Protein AF-A0A314UAM9-F1 (afdb_monomer)

Solvent-accessible surface area (backbone atoms only — not comparable to full-atom values): 12328 Å² total; per-residue (Å²): 142,58,75,65,56,56,53,52,49,49,46,68,74,40,75,46,81,80,45,55,75,50,48,63,63,49,51,53,49,50,53,50,49,51,53,52,50,52,52,49,50,55,50,50,51,51,51,50,51,53,51,51,52,49,52,52,51,53,49,53,52,52,52,51,52,50,52,51,48,56,49,50,52,50,52,51,50,55,53,49,54,51,50,49,54,52,50,52,52,51,54,53,51,53,52,52,50,50,52,51,51,52,51,50,52,52,49,53,53,52,51,50,52,51,51,53,50,54,53,53,51,55,49,42,53,51,28,58,76,70,64,38,58,73,62,36,52,59,56,51,61,74,42,48,67,58,53,52,50,51,51,52,53,51,50,51,52,50,52,52,51,50,49,46,54,50,59,64,66,49,63,88,76,72,61,82,91,56,46,68,64,48,52,52,53,50,54,57,41,48,57,52,45,69,73,49,54,76,66,56,47,54,52,50,52,52,51,50,54,54,50,52,52,52,53,53,56,50,58,57,62,76,76,110

pLDDT: mean 87.6, std 11.94, range [44.66, 98.62]

Mean predicted aligned error: 14.49 Å

InterPro domains:
  IPR007234 Vps53, N-terminal [PF04100] (3-213)
  IPR039766 Vacuolar protein sorting-associated protein 53 [PTHR12820] (4-210)

Radius of gyration: 58.73 Å; Cα contacts (8 Å, |Δi|>4): 31; chains: 1; bounding box: 136×59×132 Å

Secondary structure (DSSP, 8-state):
--HHHHHHHHHHH--SGGGGGGHHHHHHHHHHHHHHHHHHHHHHHHHHHHHHHHHHHHHHHHHHHHHHHHHHHHHHHHHHHHHHHHHHHHHHHHHHHHHHHHHHHHHHHHHHHHHHHHHHHHHHHHHHHTT-HHHHHHHHHHTHHHHHHHHHHHHHHHHHHHHHHHHHHHTTSS-GGGHHHHHHHHHHHHHHHHHS-HHHHHHHHHHHHHHHHHHHHHHHHH--

Structure (mmCIF, N/CA/C/O backbone):
data_AF-A0A314UAM9-F1
#
_entry.id   AF-A0A314UAM9-F1
#
loop_
_atom_site.group_PDB
_atom_site.id
_atom_site.type_symbol
_atom_site.label_atom_id
_atom_site.label_alt_id
_atom_site.label_comp_id
_atom_site.label_asym_id
_atom_site.label_entity_id
_atom_site.label_seq_id
_atom_site.pdbx_PDB_ins_code
_atom_site.Cartn_x
_atom_site.Cartn_y
_atom_site.Cartn_z
_atom_site.occupancy
_atom_site.B_iso_or_equiv
_atom_site.auth_seq_id
_atom_site.auth_comp_id
_atom_site.auth_asym_id
_atom_site.auth_atom_id
_atom_site.pdbx_PDB_model_num
ATOM 1 N N . MET A 1 1 ? 50.166 30.076 -69.165 1.00 44.66 1 MET A N 1
ATOM 2 C CA . MET A 1 1 ? 51.534 30.471 -68.780 1.00 44.66 1 MET A CA 1
ATOM 3 C C . MET A 1 1 ? 52.312 29.188 -68.579 1.00 44.66 1 MET A C 1
ATOM 5 O O . MET A 1 1 ? 51.957 28.514 -67.633 1.00 44.66 1 MET A O 1
ATOM 9 N N . ASP A 1 2 ? 53.198 28.807 -69.516 1.00 52.19 2 ASP A N 1
ATOM 10 C CA . ASP A 1 2 ? 54.458 28.080 -69.210 1.00 52.19 2 ASP A CA 1
ATOM 11 C C . ASP A 1 2 ? 55.334 27.703 -70.430 1.00 52.19 2 ASP A C 1
ATOM 13 O O . ASP A 1 2 ? 56.161 26.800 -70.372 1.00 52.19 2 ASP A O 1
ATOM 17 N N . LYS A 1 3 ? 55.207 28.386 -71.580 1.00 52.66 3 LYS A N 1
ATOM 18 C CA . LYS A 1 3 ? 56.073 28.071 -72.736 1.00 52.66 3 LYS A CA 1
ATOM 19 C C . LYS A 1 3 ? 57.569 28.300 -72.454 1.00 52.66 3 LYS A C 1
ATOM 21 O O . LYS A 1 3 ? 58.387 27.665 -73.107 1.00 52.66 3 LYS A O 1
ATOM 26 N N . SER A 1 4 ? 57.910 29.168 -71.494 1.00 56.69 4 SER A N 1
ATOM 27 C CA . SER A 1 4 ? 59.300 29.417 -71.087 1.00 56.69 4 SER A CA 1
ATOM 28 C C . SER A 1 4 ? 59.881 28.253 -70.277 1.00 56.69 4 SER A C 1
ATOM 30 O O . SER A 1 4 ? 61.003 27.853 -70.558 1.00 56.69 4 SER A O 1
ATOM 32 N N . SER A 1 5 ? 59.113 27.643 -69.360 1.00 74.25 5 SER A N 1
ATOM 33 C CA . SER A 1 5 ? 59.623 26.550 -68.514 1.00 74.25 5 SER A CA 1
ATOM 34 C C . SER A 1 5 ? 59.846 25.260 -69.305 1.00 74.25 5 SER A C 1
ATOM 36 O O . SER A 1 5 ? 60.825 24.560 -69.073 1.00 74.25 5 SER A O 1
ATOM 38 N N . ALA A 1 6 ? 58.991 24.969 -70.292 1.00 77.00 6 ALA A N 1
ATOM 39 C CA . ALA A 1 6 ? 59.122 23.768 -71.115 1.00 77.00 6 ALA A CA 1
ATOM 40 C C . ALA A 1 6 ? 60.358 23.821 -72.028 1.00 77.00 6 ALA A C 1
ATOM 42 O O . ALA A 1 6 ? 61.076 22.833 -72.153 1.00 77.00 6 ALA A O 1
ATOM 43 N N . LEU A 1 7 ? 60.623 24.976 -72.649 1.00 78.62 7 LEU A N 1
ATOM 44 C CA . LEU A 1 7 ? 61.810 25.192 -73.484 1.00 78.62 7 LEU A CA 1
ATOM 45 C C . LEU A 1 7 ? 63.094 25.163 -72.649 1.00 78.62 7 LEU A C 1
ATOM 47 O O . LEU A 1 7 ? 64.074 24.547 -73.054 1.00 78.62 7 LEU A O 1
ATOM 51 N N . GLU A 1 8 ? 63.073 25.781 -71.470 1.00 82.38 8 GLU A N 1
ATOM 52 C CA . GLU A 1 8 ? 64.191 25.782 -70.525 1.00 82.38 8 GLU A CA 1
ATOM 53 C C . GLU A 1 8 ? 64.476 24.375 -69.978 1.00 82.38 8 GLU A C 1
ATOM 55 O O . GLU A 1 8 ? 65.626 23.949 -69.949 1.00 82.38 8 GLU A O 1
ATOM 60 N N . TYR A 1 9 ? 63.434 23.597 -69.675 1.00 80.81 9 TYR A N 1
ATOM 61 C CA . TYR A 1 9 ? 63.539 22.193 -69.279 1.00 80.81 9 TYR A CA 1
ATOM 62 C C . TYR A 1 9 ? 64.106 21.307 -70.396 1.00 80.81 9 TYR A C 1
ATOM 64 O O . TYR A 1 9 ? 64.993 20.491 -70.153 1.00 80.81 9 TYR A O 1
ATOM 72 N N . ILE A 1 10 ? 63.642 21.479 -71.639 1.00 81.25 10 ILE A N 1
ATOM 73 C CA . ILE A 1 10 ? 64.161 20.731 -72.794 1.00 81.25 10 ILE A CA 1
ATOM 74 C C . ILE A 1 10 ? 65.635 21.073 -73.034 1.00 81.25 10 ILE A C 1
ATOM 76 O O . ILE A 1 10 ? 66.446 20.162 -73.189 1.00 81.25 10 ILE A O 1
ATOM 80 N N . ASN A 1 11 ? 65.997 22.357 -72.997 1.00 82.56 11 ASN A N 1
ATOM 81 C CA . ASN A 1 11 ? 67.380 22.807 -73.167 1.00 82.56 11 ASN A CA 1
ATOM 82 C C . ASN A 1 11 ? 68.289 22.375 -71.999 1.00 82.56 11 ASN A C 1
ATOM 84 O O . ASN A 1 11 ? 69.480 22.155 -72.205 1.00 82.56 11 ASN A O 1
ATOM 88 N N . GLN A 1 12 ? 67.747 22.206 -70.786 1.00 83.19 12 GLN A N 1
ATOM 89 C CA . GLN A 1 12 ? 68.468 21.662 -69.630 1.00 83.19 12 GLN A CA 1
ATOM 90 C C . GLN A 1 12 ? 68.704 20.148 -69.750 1.00 83.19 12 GLN A C 1
ATOM 92 O O . GLN A 1 12 ? 69.760 19.654 -69.356 1.00 83.19 12 GLN A O 1
ATOM 97 N N . MET A 1 13 ? 67.733 19.409 -70.291 1.00 79.38 13 MET A N 1
ATOM 98 C CA . MET A 1 13 ? 67.820 17.956 -70.469 1.00 79.38 13 MET A CA 1
ATOM 99 C C . MET A 1 13 ? 68.644 17.556 -71.701 1.00 79.38 13 MET A C 1
ATOM 101 O O . MET A 1 13 ? 69.287 16.507 -71.680 1.00 79.38 13 MET A O 1
ATOM 105 N N . PHE A 1 14 ? 68.656 18.394 -72.745 1.00 86.75 14 PHE A N 1
ATOM 106 C CA . PHE A 1 14 ? 69.383 18.169 -73.997 1.00 86.75 14 PHE A CA 1
ATOM 107 C C . PHE A 1 14 ? 70.252 19.378 -74.406 1.00 86.75 14 PHE A C 1
ATOM 109 O O . PHE A 1 14 ? 69.945 20.062 -75.383 1.00 86.75 14 PHE A O 1
ATOM 116 N N . PRO A 1 15 ? 71.347 19.670 -73.678 1.00 83.25 15 PRO A N 1
ATOM 117 C CA . PRO A 1 15 ? 72.147 20.883 -73.884 1.00 83.25 15 PRO A CA 1
ATOM 118 C C . PRO A 1 15 ? 73.043 20.855 -75.135 1.00 83.25 15 PRO A C 1
ATOM 120 O O . PRO A 1 15 ? 73.536 21.899 -75.558 1.00 83.25 15 PRO A O 1
ATOM 123 N N . THR A 1 16 ? 73.295 19.681 -75.725 1.00 80.75 16 THR A N 1
ATOM 124 C CA . THR A 1 16 ? 74.157 19.513 -76.914 1.00 80.75 16 THR A CA 1
ATOM 125 C C . THR A 1 16 ? 73.538 18.555 -77.932 1.00 80.75 16 THR A C 1
ATOM 127 O O . THR A 1 16 ? 72.777 17.663 -77.570 1.00 80.75 16 THR A O 1
ATOM 130 N N . GLU A 1 17 ? 73.894 18.668 -79.214 1.00 75.69 17 GLU A N 1
ATOM 131 C CA . GLU A 1 17 ? 73.332 17.822 -80.284 1.00 75.69 17 GLU A CA 1
ATOM 132 C C . GLU A 1 17 ? 73.552 16.314 -80.040 1.00 75.69 17 GLU A C 1
ATOM 134 O O . GLU A 1 17 ? 72.664 15.502 -80.287 1.00 75.69 17 GLU A O 1
ATOM 139 N N . ALA A 1 18 ? 74.681 15.931 -79.432 1.00 75.06 18 ALA A N 1
ATOM 140 C CA . ALA A 1 18 ? 74.961 14.544 -79.047 1.00 75.06 18 ALA A CA 1
ATOM 141 C C . ALA A 1 18 ? 73.987 13.990 -77.982 1.00 75.06 18 ALA A C 1
ATOM 143 O O . ALA A 1 18 ? 73.705 12.788 -77.961 1.00 75.06 18 ALA A O 1
ATOM 144 N N . SER A 1 19 ? 73.440 14.851 -77.113 1.00 79.38 19 SER A N 1
ATOM 145 C CA . SER A 1 19 ? 72.482 14.459 -76.069 1.00 79.38 19 SER A CA 1
ATOM 146 C C . SER A 1 19 ? 71.095 14.108 -76.623 1.00 79.38 19 SER A C 1
ATOM 148 O O . SER A 1 19 ? 70.365 13.352 -75.982 1.00 79.38 19 SER A O 1
ATOM 150 N N . LEU A 1 20 ? 70.762 14.546 -77.849 1.00 79.94 20 LEU A N 1
ATOM 151 C CA . LEU A 1 20 ? 69.488 14.238 -78.517 1.00 79.94 20 LEU A CA 1
ATOM 152 C C . LEU A 1 20 ? 69.294 12.734 -78.782 1.00 79.94 20 LEU A C 1
ATOM 154 O O . LEU A 1 20 ? 68.164 12.275 -78.933 1.00 79.94 20 LEU A O 1
ATOM 158 N N . SER A 1 21 ? 70.370 11.941 -78.752 1.00 82.81 21 SER A N 1
ATOM 159 C CA . SER A 1 21 ? 70.293 10.472 -78.769 1.00 82.81 21 SER A CA 1
ATOM 160 C C . SER A 1 21 ? 69.512 9.887 -77.575 1.00 82.81 21 SER A C 1
ATOM 162 O O . SER A 1 21 ? 68.968 8.788 -77.670 1.00 82.81 21 SER A O 1
ATOM 164 N N . GLY A 1 22 ? 69.399 10.628 -76.465 1.00 81.06 22 GLY A N 1
ATOM 165 C CA . GLY A 1 22 ? 68.655 10.247 -75.260 1.00 81.06 22 GLY A CA 1
ATOM 166 C C . GLY A 1 22 ? 67.158 10.585 -75.278 1.00 81.06 22 GLY A C 1
ATOM 167 O O . GLY A 1 22 ? 66.464 10.275 -74.307 1.00 81.06 22 GLY A O 1
ATOM 168 N N . VAL A 1 23 ? 66.642 11.194 -76.354 1.00 85.56 23 VAL A N 1
ATOM 169 C CA . VAL A 1 23 ? 65.228 11.599 -76.462 1.00 85.56 23 VAL A CA 1
ATOM 170 C C . VAL A 1 23 ? 64.292 10.394 -76.433 1.00 85.56 23 VAL A C 1
ATOM 172 O O . VAL A 1 23 ? 63.332 10.400 -75.667 1.00 85.56 23 VAL A O 1
ATOM 175 N N . GLU A 1 24 ? 64.580 9.342 -77.201 1.00 84.88 24 GLU A N 1
ATOM 176 C CA . GLU A 1 24 ? 63.734 8.143 -77.238 1.00 84.88 24 GLU A CA 1
ATOM 177 C C . GLU A 1 24 ? 63.689 7.432 -75.865 1.00 84.88 24 GLU A C 1
ATOM 179 O O . GLU A 1 24 ? 62.590 7.216 -75.348 1.00 84.88 24 GLU A O 1
ATOM 184 N N . PRO A 1 25 ? 64.824 7.167 -75.178 1.00 87.38 25 PRO A N 1
ATOM 185 C CA . PRO A 1 25 ? 64.808 6.677 -73.797 1.00 87.38 25 PRO A CA 1
ATOM 186 C C . PRO A 1 25 ? 64.036 7.570 -72.815 1.00 87.38 25 PRO A C 1
ATOM 188 O O . PRO A 1 25 ? 63.298 7.058 -71.968 1.00 87.38 25 PRO A O 1
ATOM 191 N N . LEU A 1 26 ? 64.175 8.899 -72.912 1.00 87.12 26 LEU A N 1
ATOM 192 C CA . LEU A 1 26 ? 63.447 9.830 -72.047 1.00 87.12 26 LEU A CA 1
ATOM 193 C C . LEU A 1 26 ? 61.941 9.800 -72.331 1.00 87.12 26 LEU A C 1
ATOM 195 O O . LEU A 1 26 ? 61.145 9.779 -71.396 1.00 87.12 26 LEU A O 1
ATOM 199 N N . MET A 1 27 ? 61.541 9.746 -73.599 1.00 87.69 27 MET A N 1
ATOM 200 C CA . MET A 1 27 ? 60.143 9.642 -74.005 1.00 87.69 27 MET A CA 1
ATOM 201 C C . MET A 1 27 ? 59.523 8.326 -73.523 1.00 87.69 27 MET A C 1
ATOM 203 O O . MET A 1 27 ? 58.415 8.333 -72.987 1.00 87.69 27 MET A O 1
ATOM 207 N N . GLN A 1 28 ? 60.243 7.203 -73.618 1.00 91.12 28 GLN A N 1
ATOM 208 C CA . GLN A 1 28 ? 59.803 5.927 -73.042 1.00 91.12 28 GLN A CA 1
ATOM 209 C C . GLN A 1 28 ? 59.644 6.014 -71.520 1.00 91.12 28 GLN A C 1
ATOM 211 O O . GLN A 1 28 ? 58.650 5.527 -70.975 1.00 91.12 28 GLN A O 1
ATOM 216 N N . LYS A 1 29 ? 60.573 6.689 -70.829 1.00 90.31 29 LYS A N 1
ATOM 217 C CA . LYS A 1 29 ? 60.479 6.938 -69.386 1.00 90.31 29 LYS A CA 1
ATOM 218 C C . LYS A 1 29 ? 59.250 7.781 -69.047 1.00 90.31 29 LYS A C 1
ATOM 220 O O . LYS A 1 29 ? 58.476 7.378 -68.184 1.00 90.31 29 LYS A O 1
ATOM 225 N N . ILE A 1 30 ? 59.010 8.881 -69.759 1.00 90.94 30 ILE A N 1
ATOM 226 C CA . ILE A 1 30 ? 57.826 9.730 -69.565 1.00 90.94 30 ILE A CA 1
ATOM 227 C C . ILE A 1 30 ? 56.543 8.933 -69.824 1.00 90.94 30 ILE A C 1
ATOM 229 O O . ILE A 1 30 ? 55.649 8.949 -68.985 1.00 90.94 30 ILE A O 1
ATOM 233 N N . HIS A 1 31 ? 56.457 8.162 -70.911 1.00 93.75 31 HIS A N 1
ATOM 234 C CA . HIS A 1 31 ? 55.299 7.301 -71.170 1.00 93.75 31 HIS A CA 1
ATOM 235 C C . HIS A 1 31 ? 55.097 6.237 -70.084 1.00 93.75 31 HIS A C 1
ATOM 237 O O . HIS A 1 31 ? 53.960 5.916 -69.739 1.00 93.75 31 HIS A O 1
ATOM 243 N N . SER A 1 32 ? 56.176 5.682 -69.523 1.00 94.75 32 SER A N 1
ATOM 244 C CA . SER A 1 32 ? 56.079 4.744 -68.402 1.00 94.75 32 SER A CA 1
ATOM 245 C C . SER A 1 32 ? 55.581 5.418 -67.121 1.00 94.75 32 SER A C 1
ATOM 247 O O . SER A 1 32 ? 54.735 4.849 -66.433 1.00 94.75 32 SER A O 1
ATOM 249 N N . GLU A 1 33 ? 56.022 6.648 -66.849 1.00 94.06 33 GLU A N 1
ATOM 250 C CA . GLU A 1 33 ? 55.567 7.443 -65.709 1.00 94.06 33 GLU A CA 1
ATOM 251 C C . GLU A 1 33 ? 54.105 7.863 -65.864 1.00 94.06 33 GLU A C 1
ATOM 253 O O . GLU A 1 33 ? 53.343 7.718 -64.914 1.00 94.06 33 GLU A O 1
ATOM 258 N N . ILE A 1 34 ? 53.680 8.281 -67.061 1.00 94.81 34 ILE A N 1
ATOM 259 C CA . ILE A 1 34 ? 52.271 8.578 -67.361 1.00 94.81 34 ILE A CA 1
ATOM 260 C C . ILE A 1 34 ? 51.415 7.340 -67.087 1.00 94.81 34 ILE A C 1
ATOM 262 O O . ILE A 1 34 ? 50.479 7.408 -66.297 1.00 94.81 34 ILE A O 1
ATOM 266 N N . ARG A 1 35 ? 51.790 6.172 -67.633 1.00 96.00 35 ARG A N 1
ATOM 267 C CA . ARG A 1 35 ? 51.062 4.916 -67.380 1.00 96.00 35 ARG A CA 1
ATOM 268 C C . ARG A 1 35 ? 51.011 4.554 -65.894 1.00 96.00 35 ARG A C 1
ATOM 270 O O . ARG A 1 35 ? 49.986 4.071 -65.418 1.00 96.00 35 ARG A O 1
ATOM 277 N N . ARG A 1 36 ? 52.103 4.775 -65.155 1.00 96.56 36 ARG A N 1
ATOM 278 C CA . ARG A 1 36 ? 52.177 4.517 -63.709 1.00 96.56 36 ARG A CA 1
ATOM 279 C C . ARG A 1 36 ? 51.254 5.451 -62.929 1.00 96.56 36 ARG A C 1
ATOM 281 O O . ARG A 1 36 ? 50.541 4.990 -62.038 1.00 96.56 36 ARG A O 1
ATOM 288 N N . VAL A 1 37 ? 51.262 6.739 -63.260 1.00 96.12 37 VAL A N 1
ATOM 289 C CA . VAL A 1 37 ? 50.404 7.750 -62.635 1.00 96.12 37 VAL A CA 1
ATOM 290 C C . VAL A 1 37 ? 48.938 7.472 -62.950 1.00 96.12 37 VAL A C 1
ATOM 292 O O . VAL A 1 37 ? 48.142 7.430 -62.019 1.00 96.12 37 VAL A O 1
ATOM 295 N N . ASP A 1 38 ? 48.585 7.174 -64.200 1.00 96.12 38 ASP A N 1
ATOM 296 C CA . ASP A 1 38 ? 47.211 6.841 -64.595 1.00 96.12 38 ASP A CA 1
ATOM 297 C C . ASP A 1 38 ? 46.695 5.590 -63.875 1.00 96.12 38 ASP A C 1
ATOM 299 O O . ASP A 1 38 ? 45.573 5.576 -63.361 1.00 96.12 38 ASP A O 1
ATOM 303 N N . ALA A 1 39 ? 47.528 4.549 -63.759 1.00 95.69 39 ALA A N 1
ATOM 304 C CA . ALA A 1 39 ? 47.194 3.365 -62.971 1.00 95.69 39 ALA A CA 1
ATOM 305 C C . ALA A 1 39 ? 46.989 3.707 -61.483 1.00 95.69 39 ALA A C 1
ATOM 307 O O . ALA A 1 39 ? 46.054 3.203 -60.857 1.00 95.69 39 ALA A O 1
ATOM 308 N N . GLY A 1 40 ? 47.823 4.593 -60.930 1.00 96.31 40 GLY A N 1
ATOM 309 C CA . GLY A 1 40 ? 47.691 5.103 -59.565 1.00 96.31 40 GLY A CA 1
ATOM 310 C C . GLY A 1 40 ? 46.407 5.907 -59.346 1.00 96.31 40 GLY A C 1
ATOM 311 O O . GLY A 1 40 ? 45.705 5.676 -58.363 1.00 96.31 40 GLY A O 1
ATOM 312 N N . ILE A 1 41 ? 46.053 6.792 -60.282 1.00 95.25 41 ILE A N 1
ATOM 313 C CA . ILE A 1 41 ? 44.811 7.575 -60.250 1.00 95.25 41 ILE A CA 1
ATOM 314 C C . ILE A 1 41 ? 43.604 6.639 -60.306 1.00 95.25 41 ILE A C 1
ATOM 316 O O . ILE A 1 41 ? 42.706 6.749 -59.474 1.00 95.25 41 ILE A O 1
ATOM 320 N N . LEU A 1 42 ? 43.586 5.676 -61.233 1.00 95.62 42 LEU A N 1
ATOM 321 C CA . LEU A 1 42 ? 42.493 4.706 -61.345 1.00 95.62 42 LEU A CA 1
ATOM 322 C C . LEU A 1 42 ? 42.324 3.879 -60.066 1.00 95.62 42 LEU A C 1
ATOM 324 O O . LEU A 1 42 ? 41.194 3.656 -59.624 1.00 95.62 42 LEU A O 1
ATOM 328 N N . ALA A 1 43 ? 43.427 3.440 -59.456 1.00 94.94 43 ALA A N 1
ATOM 329 C CA . ALA A 1 43 ? 43.394 2.728 -58.183 1.00 94.94 43 ALA A CA 1
ATOM 330 C C . ALA A 1 43 ? 42.835 3.612 -57.055 1.00 94.94 43 ALA A C 1
ATOM 332 O O . ALA A 1 43 ? 41.932 3.180 -56.336 1.00 94.94 43 ALA A O 1
ATOM 333 N N . ALA A 1 44 ? 43.303 4.859 -56.947 1.00 94.31 44 ALA A N 1
ATOM 334 C CA . ALA A 1 44 ? 42.846 5.810 -55.938 1.00 94.31 44 ALA A CA 1
ATOM 335 C C . ALA A 1 44 ? 41.353 6.149 -56.089 1.00 94.31 44 ALA A C 1
ATOM 337 O O . ALA A 1 44 ? 40.615 6.114 -55.107 1.00 94.31 44 ALA A O 1
ATOM 338 N N . VAL A 1 45 ? 40.876 6.393 -57.315 1.00 94.25 45 VAL A N 1
ATOM 339 C CA . VAL A 1 45 ? 39.459 6.683 -57.596 1.00 94.25 45 VAL A CA 1
ATOM 340 C C . VAL A 1 45 ? 38.573 5.490 -57.232 1.00 94.25 45 VAL A C 1
ATOM 342 O O . VAL A 1 45 ? 37.536 5.665 -56.589 1.00 94.25 45 VAL A O 1
ATOM 345 N N . ARG A 1 46 ? 38.984 4.261 -57.573 1.00 92.38 46 ARG A N 1
ATOM 346 C CA . ARG A 1 46 ? 38.251 3.044 -57.182 1.00 92.38 46 ARG A CA 1
ATOM 347 C C . ARG A 1 46 ? 38.219 2.863 -55.667 1.00 92.38 46 ARG A C 1
ATOM 349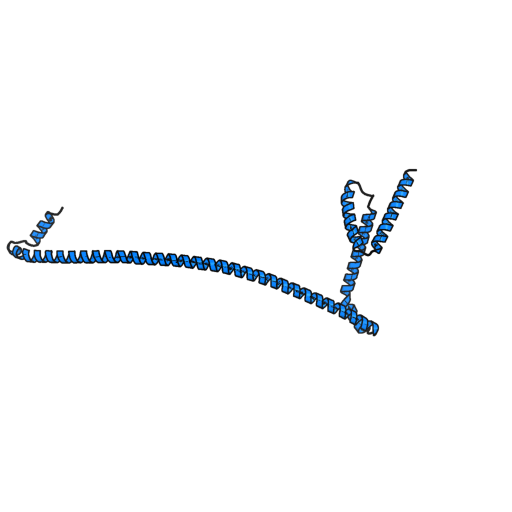 O O . ARG A 1 46 ? 37.161 2.581 -55.110 1.00 92.38 46 ARG A O 1
ATOM 356 N N . GLN A 1 47 ? 39.350 3.057 -54.992 1.00 93.75 47 GLN A N 1
ATOM 357 C CA . GLN A 1 47 ? 39.428 2.958 -53.536 1.00 93.75 47 GLN A CA 1
ATOM 358 C C . GLN A 1 47 ? 38.557 4.014 -52.850 1.00 93.75 47 GLN A C 1
ATOM 360 O O . GLN A 1 47 ? 37.862 3.689 -51.886 1.00 93.75 47 GLN A O 1
ATOM 365 N N . GLN A 1 48 ? 38.548 5.249 -53.356 1.00 93.00 48 GLN A N 1
ATOM 366 C CA . GLN A 1 48 ? 37.714 6.329 -52.839 1.00 93.00 48 GLN A CA 1
ATOM 367 C C . GLN A 1 48 ? 36.228 6.037 -53.057 1.00 93.00 48 GLN A C 1
ATOM 369 O O . GLN A 1 48 ? 35.436 6.215 -52.133 1.00 93.00 48 GLN A O 1
ATOM 374 N N . SER A 1 49 ? 35.853 5.541 -54.241 1.00 92.56 49 SER A N 1
ATOM 375 C CA . SER A 1 49 ? 34.476 5.141 -54.535 1.00 92.56 49 SER A CA 1
ATOM 376 C C . SER A 1 49 ? 34.011 4.047 -53.575 1.00 92.56 49 SER A C 1
ATOM 378 O O . SER A 1 49 ? 33.011 4.252 -52.896 1.00 92.56 49 SER A O 1
ATOM 380 N N . ASN A 1 50 ? 34.780 2.962 -53.433 1.00 91.69 50 ASN A N 1
ATOM 381 C CA . ASN A 1 50 ? 34.451 1.845 -52.542 1.00 91.69 50 ASN A CA 1
ATOM 382 C C . ASN A 1 50 ? 34.390 2.267 -51.066 1.00 91.69 50 ASN A C 1
ATOM 384 O O . ASN A 1 50 ? 33.485 1.864 -50.337 1.00 91.69 50 ASN A O 1
ATOM 388 N N . SER A 1 51 ? 35.337 3.098 -50.619 1.00 91.94 51 SER A N 1
ATOM 389 C CA . SER A 1 51 ? 35.346 3.636 -49.251 1.00 91.94 51 SER A CA 1
ATOM 390 C C . SER A 1 51 ? 34.135 4.530 -48.991 1.00 91.94 51 SER A C 1
ATOM 392 O O . SER A 1 51 ? 33.555 4.481 -47.911 1.00 91.94 51 SER A O 1
ATOM 394 N N . GLY A 1 52 ? 33.719 5.316 -49.989 1.00 92.12 52 GLY A N 1
ATOM 395 C CA . GLY A 1 52 ? 32.543 6.176 -49.909 1.00 92.12 52 GLY A CA 1
ATOM 396 C C . GLY A 1 52 ? 31.234 5.392 -49.803 1.00 92.12 52 GLY A C 1
ATOM 397 O O . GLY A 1 52 ? 30.376 5.760 -49.001 1.00 92.12 52 GLY A O 1
ATOM 398 N N . THR A 1 53 ? 31.074 4.303 -50.566 1.00 92.06 53 THR A N 1
ATOM 399 C CA . THR A 1 53 ? 29.906 3.413 -50.441 1.00 92.06 53 THR A CA 1
ATOM 400 C C . THR A 1 53 ? 29.878 2.741 -49.078 1.00 92.06 53 THR A C 1
ATOM 402 O O . THR A 1 53 ? 28.864 2.821 -48.389 1.00 92.06 53 THR A O 1
ATOM 405 N N . LYS A 1 54 ? 31.011 2.179 -48.641 1.00 94.38 54 LYS A N 1
ATOM 406 C CA . LYS A 1 54 ? 31.109 1.511 -47.340 1.00 94.38 54 LYS A CA 1
ATOM 407 C C . LYS A 1 54 ? 30.806 2.457 -46.176 1.00 94.38 54 LYS A C 1
ATOM 409 O O . LYS A 1 54 ? 30.022 2.116 -45.302 1.00 94.38 54 LYS A O 1
ATOM 414 N N . ALA A 1 55 ? 31.339 3.680 -46.198 1.00 94.81 55 ALA A N 1
ATOM 415 C CA . ALA A 1 55 ? 31.051 4.675 -45.165 1.00 94.81 55 ALA A CA 1
ATOM 416 C C . ALA A 1 55 ? 29.555 5.039 -45.095 1.00 94.81 55 ALA A C 1
ATOM 418 O O . ALA A 1 55 ? 29.021 5.245 -44.006 1.00 94.81 55 ALA A O 1
ATOM 419 N N . LYS A 1 56 ? 28.859 5.101 -46.240 1.00 95.19 56 LYS A N 1
ATOM 420 C CA . LYS A 1 56 ? 27.403 5.325 -46.274 1.00 95.19 56 LYS A CA 1
ATOM 421 C C . LYS A 1 56 ? 26.623 4.137 -45.715 1.00 95.19 56 LYS A C 1
ATOM 423 O O . LYS A 1 56 ? 25.637 4.348 -45.014 1.00 95.19 56 LYS A O 1
ATOM 428 N N . GLU A 1 57 ? 27.046 2.916 -46.025 1.00 96.06 57 GLU A N 1
ATOM 429 C CA . GLU A 1 57 ? 26.434 1.691 -45.503 1.00 96.06 57 GLU A CA 1
ATOM 430 C C . GLU A 1 57 ? 26.608 1.583 -43.985 1.00 96.06 57 GLU A C 1
ATOM 432 O O . GLU A 1 57 ? 25.621 1.375 -43.278 1.00 96.06 57 GLU A O 1
ATOM 437 N N . ASP A 1 58 ? 27.824 1.817 -43.486 1.00 96.50 58 ASP A N 1
ATOM 438 C CA . ASP A 1 58 ? 28.142 1.812 -42.056 1.00 96.50 58 ASP A CA 1
ATOM 439 C C . ASP A 1 58 ? 27.339 2.889 -41.311 1.00 96.50 58 ASP A C 1
ATOM 441 O O . ASP A 1 58 ? 26.760 2.620 -40.256 1.00 96.50 58 ASP A O 1
ATOM 445 N N . LEU A 1 59 ? 27.225 4.094 -41.885 1.00 97.00 59 LEU A N 1
ATOM 446 C CA . LEU A 1 59 ? 26.404 5.164 -41.318 1.00 97.00 59 LEU A CA 1
ATOM 447 C C . LEU A 1 59 ? 24.923 4.768 -41.265 1.00 97.00 59 LEU A C 1
ATOM 449 O O . LEU A 1 59 ? 24.290 4.923 -40.225 1.00 97.00 59 LEU A O 1
ATOM 453 N N . ALA A 1 60 ? 24.374 4.217 -42.350 1.00 96.75 60 ALA A N 1
ATOM 454 C CA . ALA A 1 60 ? 22.982 3.773 -42.385 1.00 96.75 60 ALA A CA 1
ATOM 455 C C . ALA A 1 60 ? 22.712 2.639 -41.382 1.00 96.75 60 ALA A C 1
ATOM 457 O O . ALA A 1 60 ? 21.657 2.612 -40.746 1.00 96.75 60 ALA A O 1
ATOM 458 N N . ALA A 1 61 ? 23.654 1.708 -41.216 1.00 97.12 61 ALA A N 1
ATOM 459 C CA . ALA A 1 61 ? 23.568 0.654 -40.212 1.00 97.12 61 ALA A CA 1
ATOM 460 C C . ALA A 1 61 ? 23.584 1.230 -38.787 1.00 97.12 61 ALA A C 1
ATOM 462 O O . ALA A 1 61 ? 22.733 0.865 -37.974 1.00 97.12 61 ALA A O 1
ATOM 463 N N . ALA A 1 62 ? 24.484 2.176 -38.505 1.00 97.69 62 ALA A N 1
ATOM 464 C CA . ALA A 1 62 ? 24.549 2.858 -37.217 1.00 97.69 62 ALA A CA 1
ATOM 465 C C . ALA A 1 62 ? 23.257 3.632 -36.912 1.00 97.69 62 ALA A C 1
ATOM 467 O O . ALA A 1 62 ? 22.734 3.529 -35.804 1.00 97.69 62 ALA A O 1
ATOM 468 N N . THR A 1 63 ? 22.690 4.349 -37.889 1.00 97.19 63 THR A N 1
ATOM 469 C CA . THR A 1 63 ? 21.415 5.064 -37.716 1.00 97.19 63 THR A CA 1
ATOM 470 C C . THR A 1 63 ? 20.274 4.108 -37.369 1.00 97.19 63 THR A C 1
ATOM 472 O O . THR A 1 63 ? 19.557 4.360 -36.404 1.00 97.19 63 THR A O 1
ATOM 475 N N . ARG A 1 64 ? 20.149 2.970 -38.068 1.00 97.81 64 ARG A N 1
ATOM 476 C CA . ARG A 1 64 ? 19.127 1.957 -37.740 1.00 97.81 64 ARG A CA 1
ATOM 477 C C . ARG A 1 64 ? 19.310 1.379 -36.337 1.00 97.81 64 ARG A C 1
ATOM 479 O O . ARG A 1 64 ? 18.335 1.219 -35.610 1.00 97.81 64 ARG A O 1
ATOM 486 N N . ALA A 1 65 ? 20.551 1.100 -35.935 1.00 98.00 65 ALA A N 1
ATOM 487 C CA . ALA A 1 65 ? 20.841 0.605 -34.591 1.00 98.00 65 ALA A CA 1
ATOM 488 C C . ALA A 1 65 ? 20.452 1.629 -33.507 1.00 98.00 65 ALA A C 1
ATOM 490 O O . ALA A 1 65 ? 19.912 1.257 -32.464 1.00 98.00 65 ALA A O 1
ATOM 491 N N . VAL A 1 66 ? 20.676 2.924 -33.761 1.00 98.00 66 VAL A N 1
ATOM 492 C CA . VAL A 1 66 ? 20.244 4.009 -32.866 1.00 98.00 66 VAL A CA 1
ATOM 493 C C . VAL A 1 66 ? 18.718 4.091 -32.789 1.00 98.00 66 VAL A C 1
ATOM 495 O O . VAL A 1 66 ? 18.176 4.225 -31.693 1.00 98.00 66 VAL A O 1
ATOM 498 N N . GLU A 1 67 ? 18.009 3.976 -33.912 1.00 97.88 67 GLU A N 1
ATOM 499 C CA . GLU A 1 67 ? 16.540 3.967 -33.935 1.00 97.88 67 GLU A CA 1
ATOM 500 C C . GLU A 1 67 ? 15.961 2.796 -33.129 1.00 97.88 67 GLU A C 1
ATOM 502 O O . GLU A 1 67 ? 15.059 2.992 -32.308 1.00 97.88 67 GLU A O 1
ATOM 507 N N . GLU A 1 68 ? 16.519 1.594 -33.301 1.00 98.06 68 GLU A N 1
ATOM 508 C CA . GLU A 1 68 ? 16.123 0.408 -32.539 1.00 98.06 68 GLU A CA 1
ATOM 509 C C . GLU A 1 68 ? 16.398 0.587 -31.039 1.00 98.06 68 GLU A C 1
ATOM 511 O O . GLU A 1 68 ? 15.548 0.271 -30.201 1.00 98.06 68 GLU A O 1
ATOM 516 N N . LEU A 1 69 ? 17.554 1.151 -30.677 1.00 98.25 69 LEU A N 1
ATOM 517 C CA . LEU A 1 69 ? 17.884 1.452 -29.287 1.00 98.25 69 LEU A CA 1
ATOM 518 C C . LEU A 1 69 ? 16.890 2.449 -28.678 1.00 98.25 69 LEU A C 1
ATOM 520 O O . LEU A 1 69 ? 16.403 2.234 -27.570 1.00 98.25 69 LEU A O 1
ATOM 524 N N . MET A 1 70 ? 16.536 3.509 -29.406 1.00 98.00 70 MET A N 1
ATOM 525 C CA . MET A 1 70 ? 15.559 4.507 -28.955 1.00 98.00 70 MET A CA 1
ATOM 526 C C . MET A 1 70 ? 14.150 3.929 -28.822 1.00 98.00 70 MET A C 1
ATOM 528 O O . MET A 1 70 ? 13.369 4.380 -27.979 1.00 98.00 70 MET A O 1
ATOM 532 N N . TYR A 1 71 ? 13.800 2.939 -29.642 1.00 98.31 71 TYR A N 1
ATOM 533 C CA . TYR A 1 71 ? 12.569 2.177 -29.468 1.00 98.31 71 TYR A CA 1
ATOM 534 C C . TYR A 1 71 ? 12.612 1.349 -28.177 1.00 98.31 71 TYR A C 1
ATOM 536 O O . TYR A 1 71 ? 11.729 1.498 -27.333 1.00 98.31 71 TYR A O 1
ATOM 544 N N . LYS A 1 72 ? 13.678 0.565 -27.965 1.00 98.44 72 LYS A N 1
ATOM 545 C CA . LYS A 1 72 ? 13.845 -0.262 -26.757 1.00 98.44 72 LYS A CA 1
ATOM 546 C C . LYS A 1 72 ? 13.874 0.570 -25.475 1.00 98.44 72 LYS A C 1
ATOM 548 O O . LYS A 1 72 ? 13.247 0.191 -24.493 1.00 98.44 72 LYS A O 1
ATOM 553 N N . ILE A 1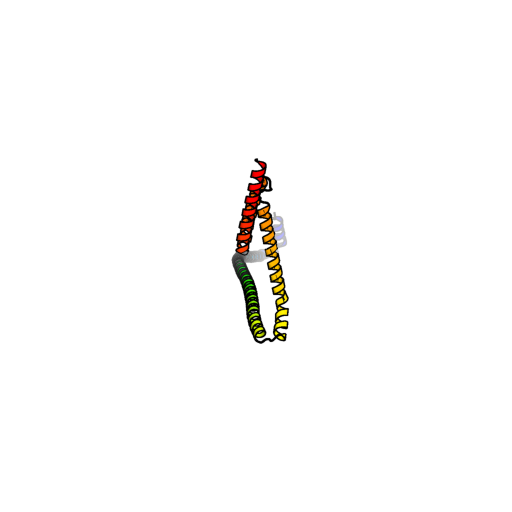 73 ? 14.541 1.727 -25.477 1.00 98.25 73 ILE A N 1
ATOM 554 C CA . ILE A 1 73 ? 14.559 2.646 -24.327 1.00 98.25 73 ILE A CA 1
ATOM 555 C C . ILE A 1 73 ? 13.144 3.129 -23.994 1.00 98.25 73 ILE A C 1
ATOM 557 O O . ILE A 1 73 ? 12.762 3.143 -22.824 1.00 98.25 73 ILE A O 1
ATOM 561 N N . ARG A 1 74 ? 12.349 3.499 -25.006 1.00 98.31 74 ARG A N 1
ATOM 562 C CA . ARG A 1 74 ? 10.953 3.909 -24.797 1.00 98.31 74 ARG A CA 1
ATOM 563 C C . ARG A 1 74 ? 10.106 2.766 -24.252 1.00 98.31 74 ARG A C 1
ATOM 565 O O . ARG A 1 74 ? 9.357 2.981 -23.308 1.00 98.31 74 ARG A O 1
ATOM 572 N N . GLU A 1 75 ? 10.268 1.560 -24.786 1.00 98.44 75 GLU A N 1
ATOM 573 C CA . GLU A 1 75 ? 9.555 0.379 -24.301 1.00 98.44 75 GLU A CA 1
ATOM 574 C C . GLU A 1 75 ? 9.897 0.065 -22.834 1.00 98.44 75 GLU A C 1
ATOM 576 O O . GLU A 1 75 ? 8.998 -0.148 -22.019 1.00 98.44 75 GLU A O 1
ATOM 581 N N . ILE A 1 76 ? 11.187 0.096 -22.478 1.00 98.44 76 ILE A N 1
ATOM 582 C CA . ILE A 1 76 ? 11.655 -0.096 -21.099 1.00 98.44 76 ILE A CA 1
ATOM 583 C C . ILE A 1 76 ? 11.062 0.975 -20.186 1.00 98.44 76 ILE A C 1
ATOM 585 O O . ILE A 1 76 ? 10.567 0.644 -19.112 1.00 98.44 76 ILE A O 1
ATOM 589 N N . LYS A 1 77 ? 11.063 2.242 -20.617 1.00 98.44 77 LYS A N 1
ATOM 590 C CA . LYS A 1 77 ? 10.475 3.344 -19.851 1.00 98.44 77 LYS A CA 1
ATOM 591 C C . LYS A 1 77 ? 8.985 3.112 -19.589 1.00 98.44 77 LYS A C 1
ATOM 593 O O . LYS A 1 77 ? 8.563 3.180 -18.441 1.00 98.44 77 LYS A O 1
ATOM 598 N N . THR A 1 78 ? 8.204 2.775 -20.614 1.00 98.25 78 THR A N 1
ATOM 599 C CA . THR A 1 78 ? 6.766 2.508 -20.455 1.00 98.25 78 THR A CA 1
ATOM 600 C C . THR A 1 78 ? 6.507 1.319 -19.529 1.00 98.25 78 THR A C 1
ATOM 602 O O . THR A 1 78 ? 5.636 1.390 -18.666 1.00 98.25 78 THR A O 1
ATOM 605 N N . LYS A 1 79 ? 7.285 0.236 -19.649 1.00 98.31 79 LYS A N 1
ATOM 606 C CA . LYS A 1 79 ? 7.180 -0.918 -18.741 1.00 98.31 79 LYS A CA 1
ATOM 607 C C . LYS A 1 79 ? 7.554 -0.556 -17.303 1.00 98.31 79 LYS A C 1
ATOM 609 O O . LYS A 1 79 ? 6.906 -1.035 -16.376 1.00 98.31 79 LYS A O 1
ATOM 614 N N . ALA A 1 80 ? 8.560 0.294 -17.109 1.00 98.50 80 ALA A N 1
ATOM 615 C CA . ALA A 1 80 ? 8.953 0.777 -15.789 1.00 98.50 80 ALA A CA 1
ATOM 616 C C . ALA A 1 80 ? 7.849 1.632 -15.145 1.00 98.50 80 ALA A C 1
ATOM 618 O O . ALA A 1 80 ? 7.512 1.391 -13.992 1.00 98.50 80 ALA A O 1
ATOM 619 N N . GLU A 1 81 ? 7.226 2.547 -15.893 1.00 98.12 81 GLU A N 1
ATOM 620 C CA . GLU A 1 81 ? 6.098 3.370 -15.417 1.00 98.12 81 GLU A CA 1
ATOM 621 C C . GLU A 1 81 ? 4.875 2.511 -15.039 1.00 98.12 81 GLU A C 1
ATOM 623 O O . GLU A 1 81 ? 4.240 2.717 -14.000 1.00 98.12 81 GLU A O 1
ATOM 628 N N . GLN A 1 82 ? 4.567 1.491 -15.846 1.00 98.00 82 GLN A N 1
ATOM 629 C CA . GLN A 1 82 ? 3.513 0.520 -15.532 1.00 98.00 82 GLN A CA 1
ATOM 630 C C . GLN A 1 82 ? 3.847 -0.291 -14.273 1.00 98.00 82 GLN A C 1
ATOM 632 O O . GLN A 1 82 ? 2.987 -0.478 -13.411 1.00 98.00 82 GLN A O 1
ATOM 637 N N . SER A 1 83 ? 5.097 -0.747 -14.146 1.00 98.50 83 SER A N 1
ATOM 638 C CA . SER A 1 83 ? 5.565 -1.483 -12.971 1.00 98.50 83 SER A CA 1
ATOM 639 C C . SER A 1 83 ? 5.534 -0.620 -11.710 1.00 98.50 83 SER A C 1
ATOM 641 O O . SER A 1 83 ? 5.167 -1.119 -10.650 1.00 98.50 83 SER A O 1
ATOM 643 N N . GLU A 1 84 ? 5.895 0.660 -11.804 1.00 98.25 84 GLU A N 1
ATOM 644 C CA . GLU A 1 84 ? 5.810 1.600 -10.688 1.00 98.25 84 GLU A CA 1
ATOM 645 C C . GLU A 1 84 ? 4.360 1.765 -10.235 1.00 98.25 84 GLU A C 1
ATOM 647 O O . GLU A 1 84 ? 4.068 1.610 -9.049 1.00 98.25 84 GLU A O 1
ATOM 652 N N . THR A 1 85 ? 3.444 1.999 -11.178 1.00 98.12 85 THR A N 1
ATOM 653 C CA . THR A 1 85 ? 2.012 2.142 -10.885 1.00 98.12 85 THR A CA 1
ATOM 654 C C . THR A 1 85 ? 1.477 0.898 -10.173 1.00 98.12 85 THR A C 1
ATOM 656 O O . THR A 1 85 ? 0.857 1.005 -9.117 1.00 98.12 85 THR A O 1
ATOM 659 N N . MET A 1 86 ? 1.792 -0.295 -10.685 1.00 98.31 86 MET A N 1
ATOM 660 C CA . MET A 1 86 ? 1.394 -1.562 -10.065 1.00 98.31 86 MET A CA 1
ATOM 661 C C . MET A 1 86 ? 1.940 -1.705 -8.636 1.00 98.31 86 MET A C 1
ATOM 663 O O . MET A 1 86 ? 1.205 -2.078 -7.722 1.00 98.31 86 MET A O 1
ATOM 667 N N . VAL A 1 87 ? 3.218 -1.381 -8.410 1.00 98.56 87 VAL A N 1
ATOM 668 C CA . VAL A 1 87 ? 3.832 -1.448 -7.074 1.00 98.56 87 VAL A CA 1
ATOM 669 C C . VAL A 1 87 ? 3.192 -0.442 -6.116 1.00 98.56 87 VAL A C 1
ATOM 671 O O . VAL A 1 87 ? 2.949 -0.776 -4.956 1.00 98.56 87 VAL A O 1
ATOM 674 N N . GLN A 1 88 ? 2.868 0.766 -6.578 1.00 98.50 88 GLN A N 1
ATOM 675 C CA . GLN A 1 88 ? 2.161 1.759 -5.767 1.00 98.50 88 GLN A CA 1
ATOM 676 C C . GLN A 1 88 ? 0.779 1.253 -5.329 1.00 98.50 88 GLN A C 1
ATOM 678 O O . GLN A 1 88 ? 0.401 1.433 -4.167 1.00 98.50 88 GLN A O 1
ATOM 683 N N . GLU A 1 89 ? 0.042 0.576 -6.213 1.00 98.31 89 GLU A N 1
ATOM 684 C CA . GLU A 1 89 ? -1.246 -0.034 -5.869 1.00 98.31 89 GLU A CA 1
ATOM 685 C C . GLU A 1 89 ? -1.102 -1.161 -4.846 1.00 98.31 89 GLU A C 1
ATOM 687 O O . GLU A 1 89 ? -1.822 -1.169 -3.844 1.00 98.31 89 GLU A O 1
ATOM 692 N N . ILE A 1 90 ? -0.116 -2.043 -5.029 1.00 98.38 90 ILE A N 1
ATOM 693 C CA . ILE A 1 90 ? 0.197 -3.108 -4.068 1.00 98.38 90 ILE A CA 1
ATOM 694 C C . ILE A 1 90 ? 0.519 -2.507 -2.694 1.00 98.38 90 ILE A C 1
ATOM 696 O O . ILE A 1 90 ? -0.050 -2.920 -1.684 1.00 98.38 90 ILE A O 1
ATOM 700 N N . CYS A 1 91 ? 1.375 -1.485 -2.632 1.00 98.44 91 CYS A N 1
ATOM 701 C CA . CYS A 1 91 ? 1.726 -0.803 -1.384 1.00 98.44 91 CYS A CA 1
ATOM 702 C C . CYS A 1 91 ? 0.514 -0.133 -0.719 1.00 98.44 91 CYS A C 1
ATOM 704 O O . CYS A 1 91 ? 0.373 -0.174 0.508 1.00 98.44 91 CYS A O 1
ATOM 706 N N . ARG A 1 92 ? -0.389 0.460 -1.510 1.00 98.50 92 ARG A N 1
ATOM 707 C CA . ARG A 1 92 ? -1.644 1.036 -1.010 1.00 98.50 92 ARG A CA 1
ATOM 708 C C . ARG A 1 92 ? -2.518 -0.032 -0.358 1.00 98.50 92 ARG A C 1
ATOM 710 O O . ARG A 1 92 ? -3.070 0.213 0.716 1.00 98.50 92 ARG A O 1
ATOM 717 N N . ASP A 1 93 ? -2.635 -1.201 -0.973 1.00 98.38 93 ASP A N 1
ATOM 718 C CA . ASP A 1 93 ? -3.474 -2.278 -0.451 1.00 98.38 93 ASP A CA 1
ATOM 719 C C . ASP A 1 93 ? -2.831 -2.991 0.748 1.00 98.38 93 ASP A C 1
ATOM 721 O O . ASP A 1 93 ? -3.532 -3.272 1.722 1.00 98.38 93 ASP A O 1
ATOM 725 N N . ILE A 1 94 ? -1.500 -3.145 0.777 1.00 98.56 94 ILE A N 1
ATOM 726 C CA . ILE A 1 94 ? -0.755 -3.576 1.976 1.00 98.56 94 ILE A CA 1
ATOM 727 C C . ILE A 1 94 ? -1.052 -2.639 3.152 1.00 98.56 94 ILE A C 1
ATOM 729 O O . ILE A 1 94 ? -1.341 -3.098 4.257 1.00 98.56 94 ILE A O 1
ATOM 733 N N . LYS A 1 95 ? -1.046 -1.320 2.920 1.00 98.38 95 LYS A N 1
ATOM 734 C CA . LYS A 1 95 ? -1.349 -0.332 3.963 1.00 98.38 95 LYS A CA 1
ATOM 735 C C . LYS A 1 95 ? -2.788 -0.457 4.477 1.00 98.38 95 LYS A C 1
ATOM 737 O O . LYS A 1 95 ? -3.010 -0.387 5.684 1.00 98.38 95 LYS A O 1
ATOM 742 N N . LYS A 1 96 ? -3.771 -0.667 3.593 1.00 98.31 96 LYS A N 1
ATOM 743 C CA . LYS A 1 96 ? -5.165 -0.930 4.006 1.00 98.31 96 LYS A CA 1
ATOM 744 C C . LYS A 1 96 ? -5.269 -2.201 4.8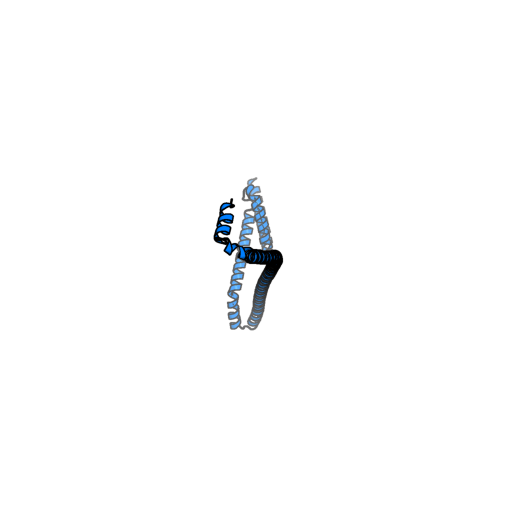49 1.00 98.31 96 LYS A C 1
ATOM 746 O O . LYS A 1 96 ? -5.967 -2.202 5.862 1.00 98.31 96 LYS A O 1
ATOM 751 N N . LEU A 1 97 ? -4.565 -3.261 4.450 1.00 98.56 97 LEU A N 1
ATOM 752 C CA . LEU A 1 97 ? -4.554 -4.527 5.175 1.00 98.56 97 LEU A CA 1
ATOM 753 C C . LEU A 1 97 ? -3.925 -4.382 6.568 1.00 98.56 97 LEU A C 1
ATOM 755 O O . LEU A 1 97 ? -4.443 -4.950 7.527 1.00 98.56 97 LEU A O 1
ATOM 759 N N . ASP A 1 98 ? -2.865 -3.583 6.703 1.00 98.56 98 ASP A N 1
ATOM 760 C CA . ASP A 1 98 ? -2.243 -3.289 7.998 1.00 98.56 98 ASP A CA 1
ATOM 761 C C . ASP A 1 98 ? -3.209 -2.564 8.948 1.00 98.56 98 ASP A C 1
ATOM 763 O O . ASP A 1 98 ? -3.389 -2.978 10.098 1.00 98.56 98 ASP A O 1
ATOM 767 N N . PHE A 1 99 ? -3.932 -1.553 8.451 1.00 98.31 99 PHE A N 1
ATOM 768 C CA . PHE A 1 99 ? -4.981 -0.896 9.235 1.00 98.31 99 PHE A CA 1
ATOM 769 C C . PHE A 1 99 ? -6.085 -1.869 9.646 1.00 98.31 99 PHE A C 1
ATOM 771 O O . PHE A 1 99 ? -6.462 -1.902 10.819 1.00 98.31 99 PHE A O 1
ATOM 778 N N . ALA A 1 100 ? -6.572 -2.699 8.719 1.00 98.50 100 ALA A N 1
ATOM 779 C CA . ALA A 1 100 ? -7.584 -3.706 9.023 1.00 98.50 100 ALA A CA 1
ATOM 780 C C . ALA A 1 100 ? -7.097 -4.675 10.112 1.00 98.50 100 ALA A C 1
ATOM 782 O O . ALA A 1 100 ? -7.798 -4.899 11.099 1.00 98.50 100 ALA A O 1
ATOM 783 N N . LYS A 1 101 ? -5.863 -5.179 9.998 1.00 98.62 101 LYS A N 1
ATOM 784 C CA . LYS A 1 101 ? -5.240 -6.048 11.003 1.00 98.62 101 LYS A CA 1
ATOM 785 C C . LYS A 1 101 ? -5.144 -5.360 12.362 1.00 98.62 101 LYS A C 1
ATOM 787 O O . LYS A 1 101 ? -5.490 -5.974 13.375 1.00 98.62 101 LYS A O 1
ATOM 792 N N . LYS A 1 102 ? -4.703 -4.100 12.408 1.00 98.50 102 LYS A N 1
ATOM 793 C CA . LYS A 1 102 ? -4.611 -3.322 13.650 1.00 98.50 102 LYS A CA 1
ATOM 794 C C . LYS A 1 102 ? -5.982 -3.155 14.298 1.00 98.50 102 LYS A C 1
ATOM 796 O O . LYS A 1 102 ? -6.123 -3.461 15.479 1.00 98.50 102 LYS A O 1
ATOM 801 N N . HIS A 1 103 ? -6.988 -2.738 13.531 1.00 98.00 103 HIS A N 1
ATOM 802 C CA . HIS A 1 103 ? -8.354 -2.577 14.026 1.00 98.00 103 HIS A CA 1
ATOM 803 C C . HIS A 1 103 ? -8.928 -3.892 14.549 1.00 98.00 103 HIS A C 1
ATOM 805 O O . HIS A 1 103 ? -9.411 -3.928 15.676 1.00 98.00 103 HIS A O 1
ATOM 811 N N . ILE A 1 104 ? -8.795 -4.986 13.795 1.00 98.56 104 ILE A N 1
ATOM 812 C CA . ILE A 1 104 ? -9.244 -6.315 14.227 1.00 98.56 104 ILE A CA 1
ATOM 813 C C . ILE A 1 104 ? -8.532 -6.730 15.519 1.00 98.56 104 ILE A C 1
ATOM 815 O O . ILE A 1 104 ? -9.183 -7.173 16.459 1.00 98.56 104 ILE A O 1
ATOM 819 N N . THR A 1 105 ? -7.218 -6.527 15.615 1.00 98.44 105 THR A N 1
ATOM 820 C CA . THR A 1 105 ? -6.442 -6.863 16.821 1.00 98.44 105 THR A CA 1
ATOM 821 C C . THR A 1 105 ? -6.904 -6.052 18.033 1.00 98.44 105 THR A C 1
ATOM 823 O O . THR A 1 105 ? -7.076 -6.602 19.123 1.00 98.44 105 THR A O 1
ATOM 826 N N . THR A 1 106 ? -7.144 -4.749 17.857 1.00 98.44 106 THR A N 1
ATOM 827 C CA . THR A 1 106 ? -7.695 -3.887 18.910 1.00 98.44 106 THR A CA 1
ATOM 828 C C . THR A 1 106 ? -9.087 -4.351 19.334 1.00 98.44 106 THR A C 1
ATOM 830 O O . THR A 1 106 ? -9.329 -4.483 20.533 1.00 98.44 106 THR A O 1
ATOM 833 N N . THR A 1 107 ? -9.970 -4.668 18.385 1.00 98.56 107 THR A N 1
ATOM 834 C CA . THR A 1 107 ? -11.326 -5.161 18.663 1.00 98.56 107 THR A CA 1
ATOM 835 C C . THR A 1 107 ? -11.302 -6.497 19.399 1.00 98.56 107 THR A C 1
ATOM 837 O O . THR A 1 107 ? -11.975 -6.635 20.416 1.00 98.56 107 THR A O 1
ATOM 840 N N . ILE A 1 108 ? -10.482 -7.458 18.962 1.00 98.31 108 ILE A N 1
ATOM 841 C CA . ILE A 1 108 ? -10.313 -8.749 19.646 1.00 98.31 108 ILE A CA 1
ATOM 842 C C . ILE A 1 108 ? -9.808 -8.535 21.076 1.00 98.31 108 ILE A C 1
ATOM 844 O O . ILE A 1 108 ? -10.342 -9.121 22.014 1.00 98.31 108 ILE A O 1
ATOM 848 N N . THR A 1 109 ? -8.819 -7.658 21.264 1.00 98.00 109 THR A N 1
ATOM 849 C CA . THR A 1 109 ? -8.281 -7.346 22.597 1.00 98.00 109 THR A CA 1
ATOM 850 C C . THR A 1 109 ? -9.345 -6.716 23.497 1.00 98.00 109 THR A C 1
ATOM 852 O O . THR A 1 109 ? -9.448 -7.068 24.672 1.00 98.00 109 THR A O 1
ATOM 855 N N . ALA A 1 110 ? -10.149 -5.794 22.963 1.00 96.94 110 ALA A N 1
ATOM 856 C CA . ALA A 1 110 ? -11.240 -5.162 23.697 1.00 96.94 110 ALA A CA 1
ATOM 857 C C . ALA A 1 110 ? -12.322 -6.181 24.084 1.00 96.94 110 ALA A C 1
ATOM 859 O O . ALA A 1 110 ? -12.713 -6.232 25.249 1.00 96.94 110 ALA 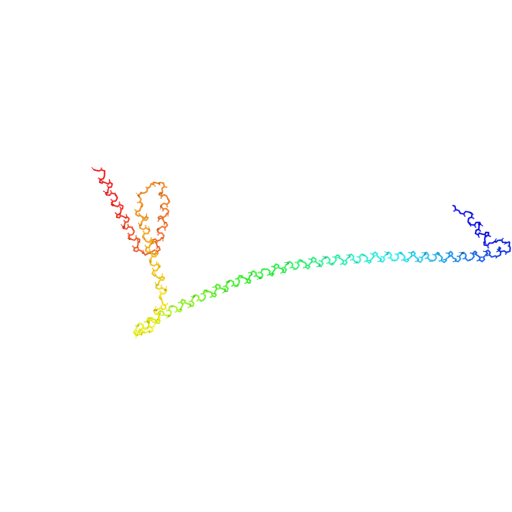A O 1
ATOM 860 N N . LEU A 1 111 ? -12.741 -7.035 23.145 1.00 97.75 111 LEU A N 1
ATOM 861 C CA . LEU A 1 111 ? -13.700 -8.111 23.399 1.00 97.75 111 LEU A CA 1
ATOM 862 C C . LEU A 1 111 ? -13.186 -9.077 24.463 1.00 97.75 111 LEU A C 1
ATOM 864 O O . LEU A 1 111 ? -13.910 -9.384 25.401 1.00 97.75 111 LEU A O 1
ATOM 868 N N . HIS A 1 112 ? -11.920 -9.488 24.382 1.00 96.94 112 HIS A N 1
ATOM 869 C CA . HIS A 1 112 ? -11.328 -10.374 25.378 1.00 96.94 112 HIS A CA 1
ATOM 870 C C . HIS A 1 112 ? -11.342 -9.756 26.782 1.00 96.94 112 HIS A C 1
ATOM 872 O O . HIS A 1 112 ? -11.714 -10.420 27.746 1.00 96.94 112 HIS A O 1
ATOM 878 N N . ARG A 1 113 ? -11.013 -8.463 26.905 1.00 92.81 113 ARG A N 1
ATOM 879 C CA . ARG A 1 113 ? -11.100 -7.736 28.183 1.00 92.81 113 ARG A CA 1
ATOM 880 C C . ARG A 1 113 ? -12.534 -7.648 28.707 1.00 92.81 113 ARG A C 1
ATOM 882 O O . ARG A 1 113 ? -12.731 -7.763 29.912 1.00 92.81 113 ARG A O 1
ATOM 889 N N . LEU A 1 114 ? -13.526 -7.474 27.831 1.00 93.12 114 LEU A N 1
ATOM 890 C CA . LEU A 1 114 ? -14.940 -7.507 28.218 1.00 93.12 114 LEU A CA 1
ATOM 891 C C . LEU A 1 114 ? -15.354 -8.899 28.707 1.00 93.12 114 LEU A C 1
ATOM 893 O O . LEU A 1 114 ? -15.994 -9.001 29.748 1.00 93.12 114 LEU A O 1
ATOM 897 N N . THR A 1 115 ? -14.943 -9.970 28.024 1.00 95.06 115 THR A N 1
ATOM 898 C CA . THR A 1 115 ? -15.191 -11.343 28.486 1.00 95.06 115 THR A CA 1
ATOM 899 C C . THR A 1 115 ? -14.543 -11.594 29.847 1.00 95.06 115 THR A C 1
ATOM 901 O O . THR A 1 115 ? -15.205 -12.107 30.744 1.00 95.06 115 THR A O 1
ATOM 904 N N . MET A 1 116 ? -13.286 -11.171 30.040 1.00 91.75 116 MET A N 1
ATOM 905 C CA . MET A 1 116 ? -12.615 -11.259 31.342 1.00 91.75 116 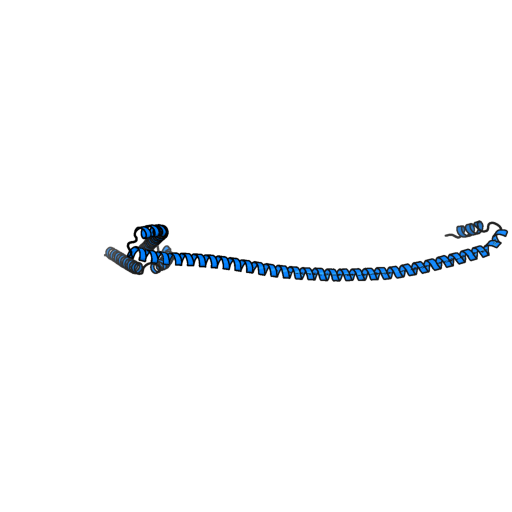MET A CA 1
ATOM 906 C C . MET A 1 116 ? -13.399 -10.532 32.435 1.00 91.75 116 MET A C 1
ATOM 908 O O . MET A 1 116 ? -13.499 -11.038 33.549 1.00 91.75 116 MET A O 1
ATOM 912 N N . LEU A 1 117 ? -13.971 -9.369 32.118 1.00 89.12 117 LEU A N 1
ATOM 913 C CA . LEU A 1 117 ? -14.787 -8.607 33.052 1.00 89.12 117 LEU A CA 1
ATOM 914 C C . LEU A 1 117 ? -16.060 -9.361 33.455 1.00 89.12 117 LEU A C 1
ATOM 916 O O . LEU A 1 117 ? -16.357 -9.458 34.641 1.00 89.12 117 LEU A O 1
ATOM 920 N N . VAL A 1 118 ? -16.786 -9.924 32.485 1.00 91.81 118 VAL A N 1
ATOM 921 C CA . VAL A 1 118 ? -17.995 -10.723 32.747 1.00 91.81 118 VAL A CA 1
ATOM 922 C C . VAL A 1 118 ? -17.659 -11.920 33.638 1.00 91.81 118 VAL A C 1
ATOM 924 O O . VAL A 1 118 ? -18.272 -12.088 34.691 1.00 91.81 118 VAL A O 1
ATOM 927 N N . SER A 1 119 ? -16.619 -12.685 33.297 1.00 92.00 119 SER A N 1
ATOM 928 C CA . SER A 1 119 ? -16.189 -13.830 34.108 1.00 92.00 119 SER A CA 1
ATOM 929 C C . SER A 1 119 ? -15.737 -13.425 35.512 1.00 92.00 119 SER A C 1
ATOM 931 O O . SER A 1 119 ? -16.000 -14.129 36.485 1.00 92.00 119 SER A O 1
ATOM 933 N N . ALA A 1 120 ? -15.073 -12.280 35.657 1.00 89.69 120 ALA A N 1
ATOM 934 C CA . ALA A 1 120 ? -14.649 -11.791 36.959 1.00 89.69 120 ALA A CA 1
ATOM 935 C C . ALA A 1 120 ? -15.836 -11.308 37.823 1.00 89.69 120 ALA A C 1
ATOM 937 O O . ALA A 1 120 ? -15.746 -11.373 39.052 1.00 89.69 120 ALA A O 1
ATOM 938 N N . VAL A 1 121 ? -16.950 -10.868 37.225 1.00 90.88 121 VAL A N 1
ATOM 939 C CA . VAL A 1 121 ? -18.211 -10.593 37.941 1.00 90.88 121 VAL A CA 1
ATOM 940 C C . VAL A 1 121 ? -18.884 -11.896 38.383 1.00 90.88 121 VAL A C 1
ATOM 942 O O . VAL A 1 121 ? -19.294 -12.004 39.539 1.00 90.88 121 VAL A O 1
ATOM 945 N N . GLU A 1 122 ? -18.936 -12.910 37.517 1.00 92.94 122 GLU A N 1
ATOM 946 C CA . GLU A 1 122 ? -19.466 -14.240 37.861 1.00 92.94 122 GLU A CA 1
ATOM 947 C C . GLU A 1 122 ? -18.684 -14.873 39.025 1.00 92.94 122 GLU A C 1
ATOM 949 O O . GLU A 1 122 ? -19.268 -15.386 39.981 1.00 92.94 122 GLU A O 1
ATOM 954 N N . GLN A 1 123 ? -17.351 -14.773 39.004 1.00 92.19 123 GLN A N 1
ATOM 955 C CA . GLN A 1 123 ? -16.498 -15.226 40.107 1.00 92.19 123 GLN A CA 1
ATOM 956 C C . GLN A 1 123 ? -16.786 -14.476 41.408 1.00 92.19 123 GLN A C 1
ATOM 958 O O . GLN A 1 123 ? -16.884 -15.103 42.465 1.00 92.19 123 GLN A O 1
ATOM 963 N N . LEU A 1 124 ? -16.969 -13.154 41.343 1.00 92.31 124 LEU A N 1
ATOM 964 C CA . LEU A 1 124 ? -17.306 -12.351 42.515 1.00 92.31 124 LEU A CA 1
ATOM 965 C C . LEU A 1 124 ? -18.659 -12.770 43.114 1.00 92.31 124 LEU A C 1
ATOM 967 O O . LEU A 1 124 ? -18.789 -12.842 44.336 1.00 92.31 124 LEU A O 1
ATOM 971 N N . GLN A 1 125 ? -19.643 -13.116 42.279 1.00 93.75 125 GLN A N 1
ATOM 972 C CA . GLN A 1 125 ? -20.933 -13.643 42.733 1.00 93.75 125 GLN A CA 1
ATOM 973 C C . GLN A 1 125 ? -20.771 -14.976 43.481 1.00 93.75 125 GLN A C 1
ATOM 975 O O . GLN A 1 125 ? -21.374 -15.173 44.541 1.00 93.75 125 GLN A O 1
ATOM 980 N N . VAL A 1 126 ? -19.909 -15.871 42.986 1.00 96.00 126 VAL A N 1
ATOM 981 C CA . VAL A 1 126 ? -19.580 -17.128 43.677 1.00 96.00 126 VAL A CA 1
ATOM 982 C C . VAL A 1 126 ? -18.885 -16.852 45.013 1.00 96.00 126 VAL A C 1
ATOM 984 O O . VAL A 1 126 ? -19.318 -17.390 46.034 1.00 96.00 126 VAL A O 1
ATOM 987 N N . MET A 1 127 ? -17.866 -15.988 45.040 1.00 95.00 127 MET A N 1
ATOM 988 C CA . MET A 1 127 ? -17.155 -15.608 46.269 1.00 95.00 127 MET A CA 1
ATOM 989 C C . MET A 1 127 ? -18.107 -15.011 47.312 1.00 95.00 127 MET A C 1
ATOM 991 O O . MET A 1 127 ? -18.036 -15.368 48.489 1.00 95.00 127 MET A O 1
ATOM 995 N N . ALA A 1 128 ? -19.039 -14.155 46.881 1.00 94.25 128 ALA A N 1
ATOM 996 C CA . ALA A 1 128 ? -20.067 -13.579 47.741 1.00 94.25 128 ALA A CA 1
ATOM 997 C C . ALA A 1 128 ? -20.978 -14.665 48.336 1.00 94.25 128 ALA A C 1
ATOM 999 O O . ALA A 1 128 ? -21.178 -14.698 49.551 1.00 94.25 128 ALA A O 1
ATOM 1000 N N . SER A 1 129 ? -21.464 -15.603 47.512 1.00 96.62 129 SER A N 1
ATOM 1001 C CA . SER A 1 129 ? -22.311 -16.714 47.977 1.00 96.62 129 SER A CA 1
ATOM 1002 C C . SER A 1 129 ? -21.599 -17.627 48.987 1.00 96.62 129 SER A C 1
ATOM 1004 O O . SER A 1 129 ? -22.213 -18.102 49.941 1.00 96.62 129 SER A O 1
ATOM 1006 N N . LYS A 1 130 ? -20.283 -17.813 48.823 1.00 96.81 130 LYS A N 1
ATOM 1007 C CA . LYS A 1 130 ? -19.426 -18.629 49.696 1.00 96.81 130 LYS A CA 1
ATOM 1008 C C . LYS A 1 130 ? -18.837 -17.860 50.879 1.00 96.81 130 LYS A C 1
ATOM 1010 O O . LYS A 1 130 ? -18.092 -18.446 51.659 1.00 96.81 130 LYS A O 1
ATOM 1015 N N . ARG A 1 131 ? -19.154 -16.567 51.028 1.00 95.31 131 ARG A N 1
ATOM 1016 C CA . ARG A 1 131 ? -18.614 -15.684 52.080 1.00 95.31 131 ARG A CA 1
ATOM 1017 C C . ARG A 1 131 ? -17.076 -15.596 52.075 1.00 95.31 131 ARG A C 1
ATOM 1019 O O . ARG A 1 131 ? -16.452 -15.427 53.120 1.00 95.31 131 ARG A O 1
ATOM 1026 N N . GLN A 1 132 ? -16.452 -15.677 50.898 1.00 95.69 132 GLN A N 1
ATOM 1027 C CA . GLN A 1 132 ? -15.002 -15.532 50.708 1.00 95.69 132 GLN A CA 1
ATOM 1028 C C . GLN A 1 132 ? -14.592 -14.049 50.728 1.00 95.69 132 GLN A C 1
ATOM 1030 O O . GLN A 1 132 ? -14.186 -13.475 49.719 1.00 95.69 132 GLN A O 1
ATOM 1035 N N . TYR A 1 133 ? -14.727 -13.400 51.887 1.00 94.25 133 TYR A N 1
ATOM 1036 C CA . TYR A 1 133 ? -14.612 -11.941 52.001 1.00 94.25 133 TYR A CA 1
ATOM 1037 C C . TYR A 1 133 ? -13.248 -11.383 51.575 1.00 94.25 133 TYR A C 1
ATOM 1039 O O . TYR A 1 133 ? -13.202 -10.320 50.969 1.00 94.25 133 TYR A O 1
ATOM 1047 N N . LYS A 1 134 ? -12.151 -12.101 51.852 1.00 93.25 134 LYS A N 1
ATOM 1048 C CA . LYS A 1 134 ? -10.786 -11.657 51.515 1.00 93.25 134 LYS A CA 1
ATOM 1049 C C . LYS A 1 134 ? -10.542 -11.594 50.002 1.00 93.25 134 LYS A C 1
ATOM 1051 O O . LYS A 1 134 ? -9.913 -10.665 49.509 1.00 93.25 134 LYS A O 1
ATOM 1056 N N . GLU A 1 135 ? -11.021 -12.593 49.268 1.00 90.62 135 GLU A N 1
ATOM 1057 C CA . GLU A 1 135 ? -10.870 -12.664 47.809 1.00 90.62 135 GLU A CA 1
ATOM 1058 C C . GLU A 1 135 ? -11.840 -11.693 47.131 1.00 90.62 135 GLU A C 1
ATOM 1060 O O . GLU A 1 135 ? -11.444 -10.932 46.249 1.00 90.62 135 GLU A O 1
ATOM 1065 N N . ALA A 1 136 ? -13.080 -11.630 47.630 1.00 91.44 136 ALA A N 1
ATOM 1066 C CA . ALA A 1 136 ? -14.073 -10.670 47.168 1.00 91.44 136 ALA A CA 1
ATOM 1067 C C . ALA A 1 136 ? -13.608 -9.216 47.360 1.00 91.44 136 ALA A C 1
ATOM 1069 O O . ALA A 1 136 ? -13.798 -8.401 46.459 1.00 91.44 136 ALA A O 1
ATOM 1070 N N . SER A 1 137 ? -12.971 -8.881 48.492 1.00 89.81 137 SER A N 1
ATOM 1071 C CA . SER A 1 137 ? -12.477 -7.521 48.740 1.00 89.81 137 SER A CA 1
ATOM 1072 C C . SER A 1 137 ? -11.372 -7.121 47.764 1.00 89.81 137 SER A C 1
ATOM 1074 O O . SER A 1 137 ? -11.414 -6.019 47.226 1.00 89.81 137 SER A O 1
ATOM 1076 N N . ALA A 1 138 ? -10.422 -8.021 47.486 1.00 88.00 138 ALA A N 1
ATOM 1077 C CA . ALA A 1 138 ? -9.347 -7.764 46.527 1.00 88.00 138 ALA A CA 1
ATOM 1078 C C . ALA A 1 138 ? -9.888 -7.581 45.098 1.00 88.00 138 ALA A C 1
ATOM 1080 O O . ALA A 1 138 ? -9.465 -6.681 44.373 1.00 88.00 138 ALA A O 1
ATOM 1081 N N . GLN A 1 139 ? -10.865 -8.400 44.700 1.00 86.19 139 GLN A N 1
ATOM 1082 C CA . GLN A 1 139 ? -11.498 -8.299 43.386 1.00 86.19 139 GLN A CA 1
ATOM 1083 C C . GLN A 1 139 ? -12.307 -6.997 43.247 1.00 86.19 139 GLN A C 1
ATOM 1085 O O . GLN A 1 139 ? -12.242 -6.350 42.204 1.00 86.19 139 GLN A O 1
ATOM 1090 N N . LEU A 1 140 ? -13.020 -6.574 44.300 1.00 85.81 140 LEU A N 1
ATOM 1091 C CA . LEU A 1 140 ? -13.796 -5.325 44.338 1.00 85.81 140 LEU A CA 1
ATOM 1092 C C . LEU A 1 140 ? -12.935 -4.069 44.155 1.00 85.81 140 LEU A C 1
ATOM 1094 O O . LEU A 1 140 ? -13.356 -3.141 43.465 1.00 85.81 140 LEU A O 1
ATOM 1098 N N . GLU A 1 141 ? -11.729 -4.041 44.721 1.00 81.69 141 GLU A N 1
ATOM 1099 C CA . GLU A 1 141 ? -10.807 -2.906 44.587 1.00 81.69 141 GLU A CA 1
ATOM 1100 C C . GLU A 1 141 ? -10.419 -2.651 43.117 1.00 81.69 141 GLU A C 1
ATOM 1102 O O . GLU A 1 141 ? -10.366 -1.501 42.662 1.00 81.69 141 GLU A O 1
ATOM 1107 N N . GLY A 1 142 ? -10.275 -3.724 42.330 1.00 78.69 142 GLY A N 1
ATOM 1108 C CA . GLY A 1 142 ? -10.016 -3.660 40.888 1.00 78.69 142 GLY A CA 1
ATOM 1109 C C . GLY A 1 142 ? -11.140 -3.012 40.067 1.00 78.69 142 GLY A C 1
ATOM 1110 O O . GLY A 1 142 ? -10.875 -2.459 38.997 1.00 78.69 142 GLY A O 1
ATOM 1111 N N . TYR A 1 143 ? -12.379 -3.006 40.573 1.00 81.62 143 TYR A N 1
ATOM 1112 C CA . TYR A 1 143 ? -13.542 -2.403 39.907 1.00 81.62 143 TYR A CA 1
ATOM 1113 C C . TYR A 1 143 ? -13.767 -0.927 40.243 1.00 81.62 143 TYR A C 1
ATOM 1115 O O . TYR A 1 143 ? -14.633 -0.299 39.634 1.00 81.62 143 TYR A O 1
ATOM 1123 N N . SER A 1 144 ? -12.979 -0.345 41.152 1.00 80.44 144 SER A N 1
ATOM 1124 C CA . SER A 1 144 ? -13.094 1.059 41.586 1.00 80.44 144 SER A CA 1
ATOM 1125 C C . SER A 1 144 ? -13.243 2.054 40.426 1.00 80.44 144 SER A C 1
ATOM 1127 O O . SER A 1 144 ? -14.124 2.911 40.455 1.00 80.44 144 SER A O 1
ATOM 1129 N N . LYS A 1 145 ? -12.458 1.888 39.356 1.00 81.06 145 LYS A N 1
ATOM 1130 C CA . LYS A 1 145 ? -12.510 2.748 38.159 1.00 81.06 145 LYS A CA 1
ATOM 1131 C C . LYS A 1 145 ? -13.823 2.642 37.380 1.00 81.06 145 LYS A C 1
ATOM 1133 O O . LYS A 1 145 ? -14.276 3.626 36.802 1.00 81.06 145 LYS A O 1
ATOM 1138 N N . ILE A 1 146 ? -14.439 1.461 37.343 1.00 85.12 146 ILE A N 1
ATOM 1139 C CA . ILE A 1 146 ? -15.735 1.256 36.677 1.00 85.12 146 ILE A CA 1
ATOM 1140 C C . ILE A 1 146 ? -16.844 1.890 37.506 1.00 85.12 146 ILE A C 1
ATOM 1142 O O . ILE A 1 146 ? -17.734 2.530 36.949 1.00 85.12 146 ILE A O 1
ATOM 1146 N N . THR A 1 147 ? -16.759 1.774 38.829 1.00 84.38 147 THR A N 1
ATOM 1147 C CA . THR A 1 147 ? -17.669 2.456 39.749 1.00 84.38 147 THR A CA 1
ATOM 1148 C C . THR A 1 147 ? -17.553 3.975 39.606 1.00 84.38 147 THR A C 1
ATOM 1150 O O . THR A 1 147 ? -18.566 4.650 39.466 1.00 84.38 147 THR A O 1
ATOM 1153 N N . GLU A 1 148 ? -16.333 4.516 39.534 1.00 88.31 148 GLU A N 1
ATOM 1154 C CA . GLU A 1 148 ? -16.094 5.947 39.304 1.00 88.31 148 GLU A CA 1
ATOM 1155 C C . GLU A 1 148 ? -16.689 6.419 37.967 1.00 88.31 148 GLU A C 1
ATOM 1157 O O . GLU A 1 148 ? -17.366 7.447 37.907 1.00 88.31 148 GLU A O 1
ATOM 1162 N N . LEU A 1 149 ? -16.483 5.652 36.891 1.00 89.06 149 LEU A N 1
ATOM 1163 C CA . LEU A 1 149 ? -17.066 5.953 35.583 1.00 89.06 149 LEU A CA 1
ATOM 1164 C C . LEU A 1 149 ? -18.601 5.933 35.629 1.00 89.06 149 LEU A C 1
ATOM 1166 O O . LEU A 1 149 ? -19.245 6.814 35.056 1.00 89.06 149 LEU A O 1
ATOM 1170 N N . ARG A 1 150 ? -19.187 4.958 36.332 1.00 89.75 150 ARG A N 1
ATOM 1171 C CA . ARG A 1 150 ? -20.637 4.849 36.525 1.00 89.75 150 ARG A CA 1
ATOM 1172 C C . ARG A 1 150 ? -21.201 6.068 37.253 1.00 89.75 150 ARG A C 1
ATOM 1174 O O . ARG A 1 150 ? -22.219 6.603 36.817 1.00 89.75 150 ARG A O 1
ATOM 1181 N N . GLU A 1 151 ? -20.537 6.535 38.307 1.00 91.81 151 GLU A N 1
ATOM 1182 C CA . GLU A 1 151 ? -20.962 7.733 39.040 1.00 91.81 151 GLU A CA 1
ATOM 1183 C C . GLU A 1 151 ? -20.827 9.003 38.190 1.00 91.81 151 GLU A C 1
ATOM 1185 O O . GLU A 1 151 ? -21.753 9.811 38.141 1.00 91.81 151 GLU A O 1
ATOM 1190 N N . LYS A 1 152 ? -19.740 9.158 37.422 1.00 93.44 152 LYS A N 1
ATOM 1191 C CA . LYS A 1 152 ? -19.608 10.278 36.470 1.00 93.44 152 LYS A CA 1
ATOM 1192 C C . LYS A 1 152 ? -20.740 10.290 35.445 1.00 93.44 152 LYS A C 1
ATOM 1194 O O . LYS A 1 152 ? -21.326 11.339 35.191 1.00 93.44 152 LYS A O 1
ATOM 1199 N N . PHE A 1 153 ? -21.079 9.129 34.887 1.00 91.75 153 PHE A N 1
ATOM 1200 C CA . PHE A 1 153 ? -22.177 9.007 33.932 1.00 91.75 153 PHE A CA 1
ATOM 1201 C C . PHE A 1 153 ? -23.534 9.363 34.558 1.00 91.75 153 PHE A C 1
ATOM 1203 O O . PHE A 1 153 ? -24.335 10.072 33.950 1.00 91.75 153 PHE A O 1
ATOM 1210 N N . LYS A 1 154 ? -23.775 8.931 35.801 1.00 92.56 154 LYS A N 1
ATOM 1211 C CA . LYS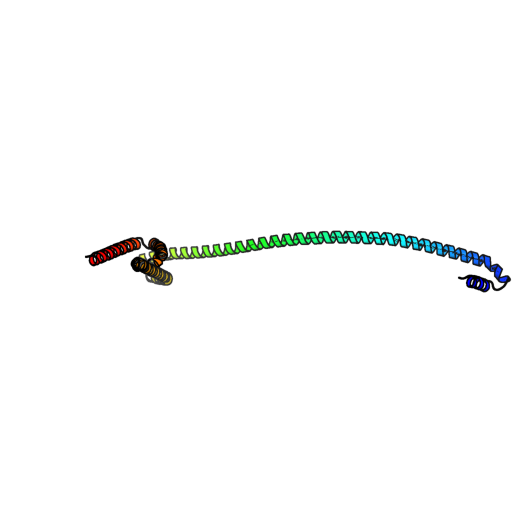 A 1 154 ? -24.970 9.296 36.571 1.00 92.56 154 LYS A CA 1
ATOM 1212 C C . LYS A 1 154 ? -25.067 10.809 36.807 1.00 92.56 154 LYS A C 1
ATOM 1214 O O . LYS A 1 154 ? -26.136 11.379 36.599 1.00 92.56 154 LYS A O 1
ATOM 1219 N N . ASN A 1 155 ? -23.958 11.463 37.154 1.00 94.75 155 ASN A N 1
ATOM 1220 C CA . ASN A 1 155 ? -23.912 12.917 37.333 1.00 94.75 155 ASN A CA 1
ATOM 1221 C C . ASN A 1 155 ? -24.235 13.662 36.030 1.00 94.75 155 ASN A C 1
ATOM 1223 O O . ASN A 1 155 ? -25.023 14.602 36.043 1.00 94.75 155 ASN A O 1
ATOM 1227 N N . ILE A 1 156 ? -23.691 13.214 34.890 1.00 93.75 156 ILE A N 1
ATOM 1228 C CA . ILE A 1 156 ? -24.004 13.801 33.575 1.00 93.75 156 ILE A CA 1
ATOM 1229 C C . ILE A 1 156 ? -25.501 13.677 33.269 1.00 93.75 156 ILE A C 1
ATOM 1231 O O . ILE A 1 156 ? -26.119 14.659 32.864 1.00 93.75 156 ILE A O 1
ATOM 1235 N N . LYS A 1 157 ? -26.108 12.507 33.519 1.00 92.25 157 LYS A N 1
ATOM 1236 C CA . LYS A 1 157 ? -27.561 12.324 33.367 1.00 92.25 157 LYS A CA 1
ATOM 1237 C C . LYS A 1 157 ? -28.362 13.316 34.216 1.00 92.25 157 LYS A C 1
ATOM 1239 O O . LYS A 1 157 ? -29.344 13.867 33.728 1.00 92.25 157 LYS A O 1
ATOM 1244 N N . GLN A 1 158 ? -27.950 13.566 35.461 1.00 91.75 158 GLN A N 1
ATOM 1245 C CA . GLN A 1 158 ? -28.614 14.541 36.336 1.00 91.75 158 GLN A CA 1
ATOM 1246 C C . GLN A 1 158 ? -28.460 15.984 35.849 1.00 91.75 158 GLN A C 1
ATOM 1248 O O . GLN A 1 158 ? -29.439 16.726 35.866 1.00 91.75 158 GLN A O 1
ATOM 1253 N N . ILE A 1 159 ? -27.269 16.374 35.387 1.00 93.94 159 ILE A N 1
ATOM 1254 C CA . ILE A 1 159 ? -27.025 17.712 34.824 1.00 93.94 159 ILE A CA 1
ATOM 1255 C C . ILE A 1 159 ? -27.917 17.934 33.602 1.00 93.94 159 ILE A C 1
ATOM 1257 O O . ILE A 1 159 ? -28.631 18.930 33.535 1.00 93.94 159 ILE A O 1
ATOM 1261 N N . LEU A 1 160 ? -27.935 16.969 32.677 1.00 92.44 160 LEU A N 1
ATOM 1262 C CA . LEU A 1 160 ? -28.784 17.022 31.490 1.00 92.44 160 LEU A CA 1
ATOM 1263 C C . LEU A 1 160 ? -30.267 17.115 31.860 1.00 92.44 160 LEU A C 1
ATOM 1265 O O . LEU A 1 160 ? -30.958 17.983 31.339 1.00 92.44 160 LEU A O 1
ATOM 1269 N N . LYS A 1 161 ? -30.744 16.299 32.811 1.00 92.00 161 LYS A N 1
ATOM 1270 C CA . LYS A 1 161 ? -32.117 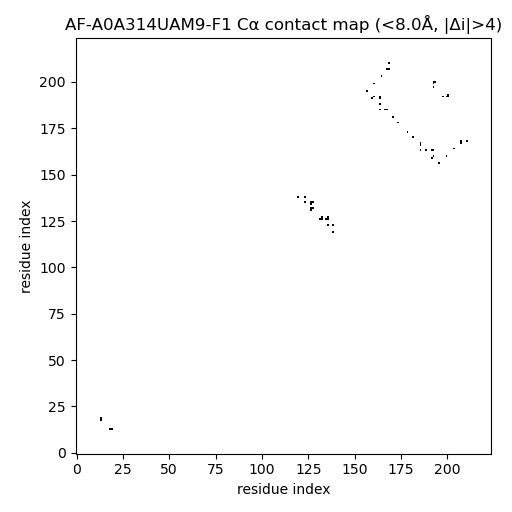16.408 33.328 1.00 92.00 161 LYS A CA 1
ATOM 1271 C C . LYS A 1 161 ? -32.404 17.822 33.848 1.00 92.00 161 LYS A C 1
ATOM 1273 O O . LYS A 1 161 ? -33.427 18.396 33.497 1.00 92.00 161 LYS A O 1
ATOM 1278 N N . SER A 1 162 ? -31.508 18.394 34.653 1.00 92.06 162 SER A N 1
ATOM 1279 C CA . SER A 1 162 ? -31.680 19.745 35.198 1.00 92.06 162 SER A CA 1
ATOM 1280 C C . SER A 1 162 ? -31.732 20.817 34.110 1.00 92.06 162 SER A C 1
ATOM 1282 O O . SER A 1 162 ? -32.547 21.729 34.211 1.00 92.06 162 SER A O 1
ATOM 1284 N N . HIS A 1 163 ? -30.881 20.721 33.084 1.00 91.06 163 HIS A N 1
ATOM 1285 C CA . HIS A 1 163 ? -30.874 21.669 31.969 1.00 91.06 163 HIS A CA 1
ATOM 1286 C C . HIS A 1 163 ? -32.177 21.597 31.179 1.00 91.06 163 HIS A C 1
ATOM 1288 O O . HIS A 1 163 ? -32.821 22.621 30.998 1.00 91.06 163 HIS A O 1
ATOM 1294 N N . VAL A 1 164 ? -32.625 20.391 30.814 1.00 90.69 164 VAL A N 1
ATOM 1295 C CA . VAL A 1 164 ? -33.908 20.209 30.123 1.00 90.69 164 VAL A CA 1
ATOM 1296 C C . VAL A 1 164 ? -35.052 20.806 30.947 1.00 90.69 164 VAL A C 1
ATOM 1298 O O . VAL A 1 164 ? -35.851 21.575 30.431 1.00 90.69 164 VAL A O 1
ATOM 1301 N N . PHE A 1 165 ? -35.126 20.510 32.246 1.00 89.44 165 PHE A N 1
ATOM 1302 C CA . PHE A 1 165 ? -36.193 21.042 33.100 1.00 89.44 165 PHE A CA 1
ATOM 1303 C C . PHE A 1 165 ? -36.155 22.573 33.197 1.00 89.44 165 PHE A C 1
ATOM 1305 O O . PHE A 1 165 ? -37.209 23.209 33.204 1.00 89.44 165 PHE A O 1
ATOM 1312 N N . SER A 1 166 ? -34.961 23.166 33.248 1.00 86.88 166 SER A N 1
ATOM 1313 C CA . SER A 1 166 ? -34.776 24.618 33.233 1.00 86.88 166 SER A CA 1
ATOM 1314 C C . SER A 1 166 ? -35.216 25.234 31.902 1.00 86.88 166 SER A C 1
ATOM 1316 O O . SER A 1 166 ? -35.963 26.210 31.911 1.00 86.88 166 SER A O 1
ATOM 1318 N N . ASP A 1 167 ? -34.810 24.645 30.776 1.00 86.69 167 ASP A N 1
ATOM 1319 C CA . ASP A 1 167 ? -35.130 25.123 29.425 1.00 86.69 167 ASP A CA 1
ATOM 1320 C C . ASP A 1 167 ? -36.642 25.057 29.148 1.00 86.69 167 ASP A C 1
ATOM 1322 O O . ASP A 1 167 ? -37.219 25.981 28.581 1.00 86.69 167 ASP A O 1
ATOM 1326 N N . PHE A 1 168 ? -37.327 24.007 29.612 1.00 84.19 168 PHE A N 1
ATOM 1327 C CA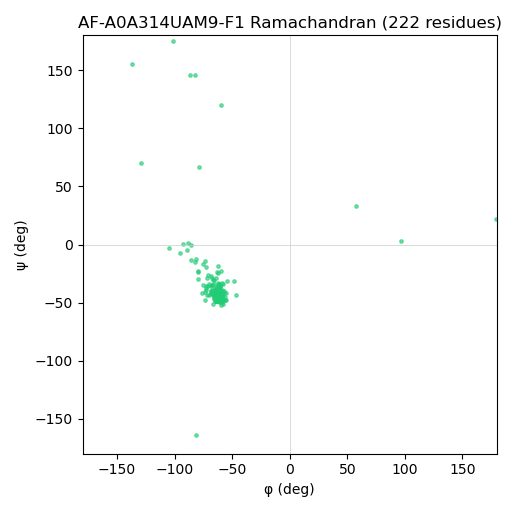 . PHE A 1 168 ? -38.790 23.919 29.514 1.00 84.19 168 PHE A CA 1
ATOM 1328 C C . PHE A 1 168 ? -39.516 24.884 30.461 1.00 84.19 168 PHE A C 1
ATOM 1330 O O . PHE A 1 168 ? -40.624 25.316 30.155 1.00 84.19 168 PHE A O 1
ATOM 1337 N N . SER A 1 169 ? -38.912 25.237 31.600 1.00 81.31 169 SER A N 1
ATOM 1338 C CA . SER A 1 169 ? -39.507 26.177 32.564 1.00 81.31 169 SER A CA 1
ATOM 1339 C C . SER A 1 169 ? -39.345 27.643 32.151 1.00 81.31 169 SER A C 1
ATOM 1341 O O . SER A 1 169 ? -40.117 28.487 32.600 1.00 81.31 169 SER A O 1
ATOM 1343 N N . SER A 1 170 ? -38.351 27.965 31.318 1.00 77.19 170 SER A N 1
ATOM 1344 C CA . SER A 1 170 ? -38.154 29.316 30.774 1.00 77.19 170 SER A CA 1
ATOM 1345 C C . SER A 1 170 ? -39.056 29.614 29.568 1.00 77.19 170 SER A C 1
ATOM 1347 O O . SER A 1 170 ? -39.212 30.781 29.189 1.00 77.19 170 SER A O 1
ATOM 1349 N N . LEU A 1 171 ? -39.704 28.592 29.000 1.00 73.88 171 LEU A N 1
ATOM 1350 C CA . LEU A 1 171 ? -40.664 28.735 27.911 1.00 73.88 171 LEU A CA 1
ATOM 1351 C C . LEU A 1 171 ? -41.840 29.641 28.331 1.00 73.88 171 LEU A C 1
ATOM 1353 O O . LEU A 1 171 ? -42.556 29.351 29.288 1.00 73.88 171 LEU A O 1
ATOM 1357 N N . GLY A 1 172 ? -42.028 30.753 27.613 1.00 63.47 172 GLY A N 1
ATOM 1358 C CA . GLY A 1 172 ? -43.050 31.771 27.906 1.00 63.47 172 GLY A CA 1
ATOM 1359 C C . GLY A 1 172 ? -42.562 32.980 28.717 1.00 63.47 172 GLY A C 1
ATOM 1360 O O . GLY A 1 172 ? -43.365 33.849 29.043 1.00 63.47 172 GLY A O 1
ATOM 1361 N N . THR A 1 173 ? -41.263 33.064 29.034 1.00 65.44 173 THR A N 1
ATOM 1362 C CA . THR A 1 173 ? -40.660 34.225 29.730 1.00 65.44 173 THR A CA 1
ATOM 1363 C C . THR A 1 173 ? -39.816 35.141 28.822 1.00 65.44 173 THR A C 1
ATOM 1365 O O . THR A 1 173 ? -39.331 36.174 29.282 1.00 65.44 173 THR A O 1
ATOM 1368 N N . GLY A 1 174 ? -39.648 34.788 27.539 1.00 59.22 174 GLY A N 1
ATOM 1369 C CA . GLY A 1 174 ? -38.814 35.494 26.548 1.00 59.22 174 GLY A CA 1
ATOM 1370 C C . GLY A 1 174 ? -39.586 36.392 25.563 1.00 59.22 174 GLY A C 1
ATOM 1371 O O . GLY A 1 174 ? -40.811 36.429 25.570 1.00 59.22 174 GLY A O 1
ATOM 1372 N N . LYS A 1 175 ? -38.863 37.137 24.708 1.00 55.75 175 LYS A N 1
ATOM 1373 C CA . LYS A 1 175 ? -39.435 37.948 23.607 1.00 55.75 175 LYS A CA 1
ATOM 1374 C C . LYS A 1 175 ? -39.619 37.092 22.340 1.00 55.75 175 LYS A C 1
ATOM 1376 O O . LYS A 1 175 ? -38.744 36.289 22.034 1.00 55.75 175 LYS A O 1
ATOM 1381 N N . GLU A 1 176 ? -40.665 37.359 21.549 1.00 55.00 176 GLU A N 1
ATOM 1382 C CA . GLU A 1 176 ? -41.088 36.580 20.356 1.00 55.00 176 GLU A CA 1
ATOM 1383 C C . GLU A 1 176 ? -39.964 36.245 19.343 1.00 55.00 176 GLU A C 1
ATOM 1385 O O . GLU A 1 176 ? -39.977 35.193 18.713 1.00 55.00 176 GLU A O 1
ATOM 1390 N N . SER A 1 177 ? -38.943 37.099 19.194 1.00 51.34 177 SER A N 1
ATOM 1391 C CA . SER A 1 177 ? -37.834 36.877 18.244 1.00 51.34 177 SER A CA 1
ATOM 1392 C C . SER A 1 177 ? -36.825 35.793 18.671 1.00 51.34 177 SER A C 1
ATOM 1394 O O . SER A 1 177 ? -36.015 35.381 17.839 1.00 51.34 177 SER A O 1
ATOM 1396 N N . GLU A 1 178 ? -36.830 35.347 19.931 1.00 59.56 178 GLU A N 1
ATOM 1397 C CA . GLU A 1 178 ? -35.965 34.259 20.429 1.00 59.56 178 GLU A CA 1
ATOM 1398 C C . GLU A 1 178 ? -36.665 32.887 20.417 1.00 59.56 178 GLU A C 1
ATOM 1400 O O . GLU A 1 178 ? -36.019 31.857 20.613 1.00 59.56 178 GLU A O 1
ATOM 1405 N N . GLU A 1 179 ? -37.969 32.845 20.127 1.00 62.38 179 GLU A N 1
ATOM 1406 C CA . GLU A 1 179 ? -38.787 31.637 20.263 1.00 62.38 179 GLU A CA 1
ATOM 1407 C C . GLU A 1 179 ? -38.454 30.556 19.230 1.00 62.38 179 GLU A C 1
ATOM 1409 O O . GLU A 1 179 ? -38.482 29.374 19.558 1.00 62.38 179 GLU A O 1
ATOM 1414 N N . THR A 1 180 ? -38.065 30.909 18.001 1.00 66.69 180 THR A N 1
ATOM 1415 C CA . THR A 1 180 ? -37.760 29.913 16.956 1.00 66.69 180 THR A CA 1
ATOM 1416 C C . THR A 1 180 ? -36.501 29.100 17.266 1.00 66.69 180 THR A C 1
ATOM 1418 O O . THR A 1 180 ? -36.486 27.886 17.064 1.00 66.69 180 THR A O 1
ATOM 1421 N N . ASN A 1 181 ? -35.456 29.744 17.799 1.00 73.81 181 ASN A N 1
ATOM 1422 C CA . ASN A 1 181 ? -34.238 29.053 18.240 1.00 73.81 181 ASN A CA 1
ATOM 1423 C C . ASN A 1 181 ? -34.485 28.259 19.530 1.00 73.81 181 ASN A C 1
ATOM 1425 O O . ASN A 1 181 ? -33.963 27.155 19.681 1.00 73.81 181 ASN A O 1
ATOM 1429 N N . LEU A 1 182 ? -35.325 28.786 20.425 1.00 75.75 182 LEU A N 1
ATOM 1430 C CA . LEU A 1 182 ? -35.719 28.112 21.658 1.00 75.75 182 LEU A CA 1
ATOM 1431 C C . LEU A 1 182 ? -36.527 26.835 21.377 1.00 75.75 182 LEU A C 1
ATOM 1433 O O . LEU A 1 182 ? -36.270 25.802 21.985 1.00 75.75 182 LEU A O 1
ATOM 1437 N N . LEU A 1 183 ? -37.458 26.867 20.419 1.00 79.12 183 LEU A N 1
ATOM 1438 C CA . LEU A 1 183 ? -38.241 25.696 20.012 1.00 79.12 183 LEU A CA 1
ATOM 1439 C C . LEU A 1 183 ? -37.365 24.601 19.393 1.00 79.12 183 LEU A C 1
ATOM 1441 O O . LEU A 1 183 ? -37.582 23.421 19.669 1.00 79.12 183 LEU A O 1
ATOM 1445 N N . GLN A 1 184 ? -36.350 24.974 18.607 1.00 84.06 184 GLN A N 1
ATOM 1446 C CA . GLN A 1 184 ? -35.380 24.010 18.082 1.00 84.06 184 GLN A CA 1
ATOM 1447 C C . GLN A 1 184 ? -34.543 23.392 19.211 1.00 84.06 184 GLN A C 1
ATOM 1449 O O . GLN A 1 184 ? -34.396 22.173 19.269 1.00 84.06 184 GLN A O 1
ATOM 1454 N N . GLN A 1 185 ? -34.058 24.206 20.150 1.00 85.00 185 GLN A N 1
ATOM 1455 C CA . GLN A 1 185 ? -33.316 23.723 21.317 1.00 85.00 185 GLN A CA 1
ATOM 1456 C C . GLN A 1 185 ? -34.171 22.804 22.205 1.00 85.00 185 GLN A C 1
ATOM 1458 O O . GLN A 1 185 ? -33.682 21.786 22.689 1.00 85.00 185 GLN A O 1
ATOM 1463 N N . LEU A 1 186 ? -35.458 23.112 22.384 1.00 86.25 186 LEU A N 1
ATOM 1464 C CA . LEU A 1 186 ? -36.404 22.269 23.119 1.00 86.25 186 LEU A CA 1
ATOM 1465 C C . LEU A 1 186 ? -36.705 20.958 22.385 1.00 86.25 186 LEU A C 1
ATOM 1467 O O . LEU A 1 186 ? -36.834 19.911 23.020 1.00 86.25 186 LEU A O 1
ATOM 1471 N N . SER A 1 187 ? -36.768 20.990 21.053 1.00 89.25 187 SER A N 1
ATOM 1472 C CA . SER A 1 187 ? -36.863 19.777 20.238 1.00 89.25 187 SER A CA 1
ATOM 1473 C C . SER A 1 187 ? -35.641 18.876 20.441 1.00 89.25 187 SER A C 1
ATOM 1475 O O . SER A 1 187 ? -35.792 17.672 20.644 1.00 89.25 187 SER A O 1
ATOM 1477 N N . ASP A 1 188 ? -34.433 19.442 20.455 1.00 89.69 188 ASP A N 1
ATOM 1478 C CA . ASP A 1 188 ? -33.206 18.682 20.718 1.00 89.69 188 ASP A CA 1
ATOM 1479 C C . ASP A 1 188 ? -33.152 18.182 22.175 1.00 89.69 188 ASP A C 1
ATOM 1481 O O . ASP A 1 188 ? -32.716 17.060 22.446 1.00 89.69 188 ASP A O 1
ATOM 1485 N N . ALA A 1 189 ? -33.670 18.965 23.125 1.00 90.31 189 ALA A N 1
ATOM 1486 C CA . ALA A 1 189 ? -33.814 18.571 24.523 1.00 90.31 189 ALA A CA 1
ATOM 1487 C C . ALA A 1 189 ? -34.746 17.356 24.700 1.00 90.31 189 ALA A C 1
ATOM 1489 O O . ALA A 1 189 ? -34.481 16.501 25.549 1.00 90.31 189 ALA A O 1
ATOM 1490 N N . CYS A 1 190 ? -35.788 17.207 23.873 1.00 89.19 190 CYS A N 1
ATOM 1491 C CA . CYS A 1 190 ? -36.635 16.009 23.872 1.00 89.19 190 CYS A CA 1
ATOM 1492 C C . CYS A 1 190 ? -35.850 14.734 23.529 1.00 89.19 190 CYS A C 1
ATOM 1494 O O . CYS A 1 190 ? -36.099 13.699 24.144 1.00 89.19 190 CYS A O 1
ATOM 1496 N N . LEU A 1 191 ? -34.846 14.803 22.644 1.00 91.25 191 LEU A N 1
ATOM 1497 C CA . LEU A 1 191 ? -33.976 13.654 22.344 1.00 91.25 191 LEU A CA 1
ATOM 1498 C C . LEU A 1 191 ? -33.192 13.200 23.584 1.00 91.25 191 LEU A C 1
ATOM 1500 O O . LEU A 1 191 ? -32.935 12.011 23.774 1.00 91.25 191 LEU A O 1
ATOM 1504 N N . VAL A 1 192 ? -32.835 14.145 24.458 1.00 90.94 192 VAL A N 1
ATOM 1505 C CA . VAL A 1 192 ? -32.189 13.851 25.742 1.00 90.94 192 VAL A CA 1
ATOM 1506 C C . VAL A 1 192 ? -33.172 13.178 26.699 1.00 90.94 192 VAL A C 1
ATOM 1508 O O . VAL A 1 192 ? -32.806 12.195 27.337 1.00 90.94 192 VAL A O 1
ATOM 1511 N N . VAL A 1 193 ? -34.420 13.650 26.781 1.00 90.88 193 VAL A N 1
ATOM 1512 C CA . VAL A 1 193 ? -35.476 13.019 27.601 1.00 90.88 193 VAL A CA 1
ATOM 1513 C C . VAL A 1 193 ? -35.763 11.595 27.133 1.00 90.88 193 VAL A C 1
ATOM 1515 O O . VAL A 1 193 ? -35.893 10.697 27.962 1.00 90.88 193 VAL A O 1
ATOM 1518 N N . ASP A 1 194 ? -35.805 11.378 25.818 1.00 89.75 194 ASP A N 1
ATOM 1519 C CA . ASP A 1 194 ? -36.002 10.064 25.207 1.00 89.75 194 ASP A CA 1
ATOM 1520 C C . ASP A 1 194 ? -34.859 9.092 25.537 1.00 89.75 194 ASP A C 1
ATOM 1522 O O . ASP A 1 194 ? -35.098 7.900 25.728 1.00 89.75 194 ASP A O 1
ATOM 1526 N N . ALA A 1 195 ? -33.624 9.598 25.626 1.00 90.12 195 ALA A N 1
ATOM 1527 C CA . ALA A 1 195 ? -32.437 8.820 25.984 1.00 90.12 195 ALA A CA 1
ATOM 1528 C C . ALA A 1 195 ? -32.254 8.615 27.505 1.00 90.12 195 ALA A C 1
ATOM 1530 O O . ALA A 1 195 ? -31.447 7.778 27.932 1.00 90.12 195 ALA A O 1
ATOM 1531 N N . LEU A 1 196 ? -32.960 9.390 28.333 1.00 89.06 196 LEU A N 1
ATOM 1532 C CA . LEU A 1 196 ? -33.029 9.212 29.782 1.00 89.06 196 LEU A CA 1
ATOM 1533 C C . LEU A 1 196 ? -34.057 8.119 30.146 1.00 89.06 196 LEU A C 1
ATOM 1535 O O . LEU A 1 196 ? -34.411 7.264 29.340 1.00 89.06 196 LEU A O 1
ATOM 1539 N N . GLU A 1 197 ? -34.468 8.063 31.412 1.00 85.25 197 GLU A N 1
ATOM 1540 C CA . GLU A 1 197 ? -35.440 7.075 31.886 1.00 85.25 197 GLU A CA 1
ATOM 1541 C C . GLU A 1 197 ? -36.881 7.528 31.582 1.00 85.25 197 GLU A C 1
ATOM 1543 O O . GLU A 1 197 ? -37.165 8.724 31.682 1.00 85.25 197 GLU A O 1
ATOM 1548 N N . PRO A 1 198 ? -37.822 6.605 31.285 1.00 86.00 198 PRO A N 1
ATOM 1549 C CA . PRO A 1 198 ? -39.218 6.953 30.993 1.00 86.00 198 PRO A CA 1
ATOM 1550 C C . PRO A 1 198 ? -39.897 7.798 32.083 1.00 86.00 198 PRO A C 1
ATOM 1552 O O . PRO A 1 198 ? -40.706 8.669 31.775 1.00 86.00 198 PRO A O 1
ATOM 1555 N N . SER A 1 199 ? -39.504 7.600 33.344 1.00 86.62 199 SER A N 1
ATOM 1556 C CA . SER A 1 199 ? -39.955 8.382 34.501 1.00 86.62 199 SER A CA 1
ATOM 1557 C C . SER A 1 199 ? -39.651 9.880 34.378 1.00 86.62 199 SER A C 1
ATOM 1559 O O . SER A 1 199 ? -40.439 10.709 34.824 1.00 86.62 199 SER A O 1
ATOM 1561 N N . VAL A 1 200 ? -38.540 10.249 33.731 1.00 88.12 200 VAL A N 1
ATOM 1562 C CA . VAL A 1 200 ? -38.138 11.650 33.533 1.00 88.12 200 VAL A CA 1
ATOM 1563 C C . VAL A 1 200 ? -39.098 12.366 32.586 1.00 88.12 200 VAL A C 1
ATOM 1565 O O . VAL A 1 200 ? -39.380 13.546 32.786 1.00 88.12 200 VAL A O 1
ATOM 1568 N N . ARG A 1 201 ? -39.633 11.658 31.583 1.00 88.75 201 ARG A N 1
ATOM 1569 C CA . ARG A 1 201 ? -40.636 12.207 30.663 1.00 88.75 201 ARG A CA 1
ATOM 1570 C C . ARG A 1 201 ? -41.933 12.528 31.396 1.00 88.75 201 ARG A C 1
ATOM 1572 O O . ARG A 1 201 ? -42.458 13.623 31.235 1.00 88.75 201 ARG A O 1
ATOM 1579 N N . GLU A 1 202 ? -42.436 11.588 32.194 1.00 88.19 202 GLU A N 1
ATOM 1580 C CA . GLU A 1 202 ? -43.663 11.789 32.975 1.00 88.19 202 GLU A CA 1
ATOM 1581 C C . GLU A 1 202 ? -43.513 12.966 33.941 1.00 88.19 202 GLU A C 1
ATOM 1583 O O . GLU A 1 202 ? -44.389 13.824 34.027 1.00 88.19 202 GLU A O 1
ATOM 1588 N N . GLU A 1 203 ? -42.373 13.051 34.624 1.00 89.00 203 GLU A N 1
ATOM 1589 C CA . GLU A 1 203 ? -42.058 14.153 35.530 1.00 89.00 203 GLU A CA 1
ATOM 1590 C C . GLU A 1 203 ? -41.984 15.502 34.797 1.00 89.00 203 GLU A C 1
ATOM 1592 O O . GLU A 1 203 ? -42.538 16.485 35.287 1.00 89.00 203 GLU A O 1
ATOM 1597 N N . LEU A 1 204 ? -41.371 15.552 33.608 1.00 87.19 204 LEU A N 1
ATOM 1598 C CA . LEU A 1 204 ? -41.293 16.769 32.795 1.00 87.19 204 LEU A CA 1
ATOM 1599 C C . LEU A 1 204 ? -42.679 17.229 32.328 1.00 87.19 204 LEU A C 1
ATOM 1601 O O . LEU A 1 204 ? -43.010 18.403 32.473 1.00 87.19 204 LEU A O 1
ATOM 1605 N N . VAL A 1 205 ? -43.500 16.310 31.808 1.00 87.25 205 VAL A N 1
ATOM 1606 C CA . VAL A 1 205 ? -44.863 16.615 31.341 1.00 87.25 205 VAL A CA 1
ATOM 1607 C C . VAL A 1 205 ? -45.729 17.110 32.497 1.00 87.25 205 VAL A C 1
ATOM 1609 O O . VAL A 1 205 ? -46.412 18.123 32.355 1.00 87.25 205 VAL A O 1
ATOM 1612 N N . ASN A 1 206 ? -45.668 16.445 33.652 1.00 86.75 206 ASN A N 1
ATOM 1613 C CA . ASN A 1 206 ? -46.416 16.852 34.840 1.00 86.75 206 ASN A CA 1
ATOM 1614 C C . ASN A 1 206 ? -45.971 18.227 35.352 1.00 86.75 206 ASN A C 1
ATOM 1616 O O . ASN A 1 206 ? -46.816 19.060 35.681 1.00 86.75 206 ASN A O 1
ATOM 1620 N N . ASN A 1 207 ? -44.661 18.484 35.395 1.00 84.62 207 ASN A N 1
ATOM 1621 C CA . ASN A 1 207 ? -44.118 19.764 35.843 1.00 84.62 207 ASN A CA 1
ATOM 1622 C C . ASN A 1 207 ? -44.496 20.903 34.881 1.00 84.62 207 ASN A C 1
ATOM 1624 O O . ASN A 1 207 ? -44.952 21.959 35.317 1.00 84.62 207 ASN A O 1
ATOM 1628 N N . PHE A 1 208 ? -44.402 20.663 33.571 1.00 81.94 208 PHE A N 1
ATOM 1629 C CA . PHE A 1 208 ? -44.804 21.636 32.559 1.00 81.94 208 PHE A CA 1
ATOM 1630 C C . PHE A 1 208 ? -46.310 21.931 32.618 1.00 81.94 208 PHE A C 1
ATOM 1632 O O . PHE A 1 208 ? -46.703 23.091 32.712 1.00 81.94 208 PHE A O 1
ATOM 1639 N N . ALA A 1 209 ? -47.159 20.897 32.660 1.00 81.19 209 ALA A N 1
ATOM 1640 C CA . ALA A 1 209 ? -48.610 21.058 32.753 1.00 81.19 209 ALA A CA 1
ATOM 1641 C C . ALA A 1 209 ? -49.034 21.813 34.026 1.00 81.19 209 ALA A C 1
ATOM 1643 O O . ALA A 1 209 ? -49.878 22.711 33.964 1.00 81.19 209 ALA A O 1
ATOM 1644 N N . ALA A 1 210 ? -48.421 21.499 35.174 1.00 79.75 210 ALA A N 1
ATOM 1645 C CA . ALA A 1 210 ? -48.654 22.215 36.426 1.00 79.75 210 ALA A CA 1
ATOM 1646 C C . ALA A 1 210 ? -48.210 23.688 36.343 1.00 79.75 210 ALA A C 1
ATOM 1648 O O . ALA A 1 210 ? -48.933 24.577 36.799 1.00 79.75 210 ALA A O 1
ATOM 1649 N N . GLY A 1 211 ? -47.059 23.960 35.721 1.00 74.06 211 GLY A N 1
ATOM 1650 C CA . GLY A 1 211 ? -46.557 25.315 35.485 1.00 74.06 211 GLY A CA 1
ATOM 1651 C C . GLY A 1 211 ? -47.478 26.149 34.589 1.00 74.06 211 GLY A C 1
ATOM 1652 O O . GLY A 1 211 ? -47.822 27.279 34.941 1.00 74.06 211 GLY A O 1
ATOM 1653 N N . SER A 1 212 ? -47.954 25.584 33.474 1.00 67.75 212 SER A N 1
ATOM 1654 C CA . SER A 1 212 ? -48.884 26.264 32.561 1.00 67.75 212 SER A CA 1
ATOM 1655 C C . SER A 1 212 ? -50.232 26.583 33.222 1.00 67.75 212 SER A C 1
ATOM 1657 O O . SER A 1 212 ? -50.765 27.678 33.036 1.00 67.75 212 SER A O 1
ATOM 1659 N N . LEU A 1 213 ? -50.765 25.670 34.044 1.00 68.62 213 LEU A N 1
ATOM 1660 C CA . LEU A 1 213 ? -51.996 25.891 34.816 1.00 68.62 213 LEU A CA 1
ATOM 1661 C C . LEU A 1 213 ? -51.844 27.035 35.833 1.00 68.62 213 LEU A C 1
ATOM 1663 O O . LEU A 1 213 ? -52.754 27.853 35.991 1.00 68.62 213 LEU A O 1
ATOM 1667 N N . LEU A 1 214 ? -50.687 27.135 36.495 1.00 68.88 214 LEU A N 1
ATOM 1668 C CA . LEU A 1 214 ? -50.392 28.228 37.424 1.00 68.88 214 LEU A CA 1
ATOM 1669 C C . LEU A 1 214 ? -50.276 29.581 36.709 1.00 68.88 214 LEU A C 1
ATOM 1671 O O . LEU A 1 214 ? -50.826 30.567 37.204 1.00 68.88 214 LEU A O 1
ATOM 1675 N N . LEU A 1 215 ? -49.627 29.631 35.541 1.00 66.44 215 LEU A N 1
ATOM 1676 C CA . LEU A 1 215 ? -49.540 30.842 34.717 1.00 66.44 215 LEU A CA 1
ATOM 1677 C C . LEU A 1 215 ? -50.925 31.313 34.254 1.00 66.44 215 LEU A C 1
ATOM 1679 O O . LEU A 1 215 ? -51.274 32.472 34.475 1.00 66.44 215 LEU A O 1
ATOM 1683 N N . MET A 1 216 ? -51.761 30.407 33.733 1.00 65.94 216 MET A N 1
ATOM 1684 C CA . MET A 1 216 ? -53.147 30.726 33.359 1.00 65.94 216 MET A CA 1
ATOM 1685 C C . MET A 1 216 ? -53.972 31.239 34.549 1.00 65.94 216 MET A C 1
ATOM 1687 O O . MET A 1 216 ? -54.728 32.201 34.411 1.00 65.94 216 MET A O 1
ATOM 1691 N N . SER A 1 217 ? -53.804 30.648 35.738 1.00 69.19 217 SER A N 1
ATOM 1692 C CA . SER A 1 217 ? -54.508 31.091 36.950 1.00 69.19 217 SER A CA 1
ATOM 1693 C C . SER A 1 217 ? -54.094 32.492 37.424 1.00 69.19 217 SER A C 1
ATOM 1695 O O . SER A 1 217 ? -54.912 33.209 38.000 1.00 69.19 217 SER A O 1
ATOM 1697 N N . ARG A 1 218 ? -52.839 32.900 37.177 1.00 64.94 218 ARG A N 1
ATOM 169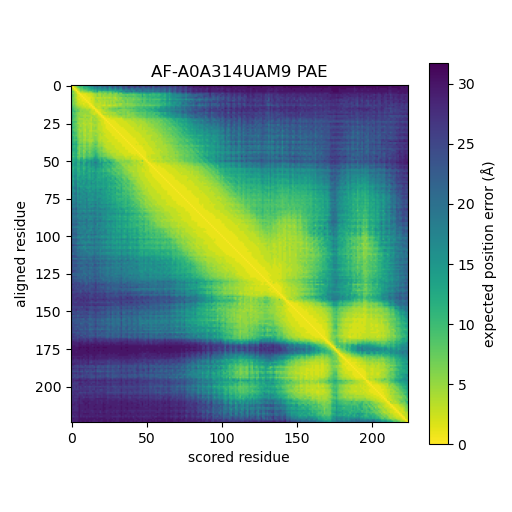8 C CA . ARG A 1 218 ? -52.343 34.254 37.468 1.00 64.94 218 ARG A CA 1
ATOM 1699 C C . ARG A 1 218 ? -52.898 35.273 36.485 1.00 64.94 218 ARG A C 1
ATOM 1701 O O . ARG A 1 218 ? -53.446 36.273 36.933 1.00 64.94 218 ARG A O 1
ATOM 1708 N N . SER A 1 219 ? -52.849 34.990 35.184 1.00 65.31 219 SER A N 1
ATOM 1709 C CA . SER A 1 219 ? -53.406 35.892 34.169 1.00 65.31 219 SER A CA 1
ATOM 1710 C C . SER A 1 219 ? -54.910 36.120 34.357 1.00 65.31 219 SER A C 1
ATOM 1712 O O . SER A 1 219 ? -55.382 37.237 34.187 1.00 65.31 219 SER A O 1
ATOM 1714 N N . LEU A 1 220 ? -55.666 35.105 34.795 1.00 63.19 220 LEU A N 1
ATOM 1715 C CA . LEU A 1 220 ? -57.092 35.255 35.119 1.00 63.19 220 LEU A CA 1
ATOM 1716 C C . LEU A 1 220 ? -57.361 36.116 36.367 1.00 63.19 220 LEU A C 1
ATOM 1718 O O . LEU A 1 220 ? -58.423 36.725 36.452 1.00 63.19 220 LEU A O 1
ATOM 1722 N N . LYS A 1 221 ? -56.429 36.182 37.329 1.00 65.50 221 LYS A N 1
ATOM 1723 C CA . LYS A 1 221 ? -56.542 37.054 38.514 1.00 65.50 221 LYS A CA 1
ATOM 1724 C C . LYS A 1 221 ? -56.179 38.512 38.239 1.00 65.50 221 LYS A C 1
ATOM 1726 O O . LYS A 1 221 ? -56.595 39.364 39.007 1.00 65.50 221 LYS A O 1
ATOM 1731 N N . GLU A 1 222 ? -55.397 38.796 37.201 1.00 60.59 222 GLU A N 1
ATOM 1732 C CA . GLU A 1 222 ? -55.049 40.170 36.799 1.00 60.59 222 GLU A CA 1
ATOM 1733 C C . GLU A 1 222 ? -56.104 40.808 35.876 1.00 60.59 222 GLU A C 1
ATOM 1735 O O . GLU A 1 222 ? -56.098 42.019 35.674 1.00 60.59 222 GLU A O 1
ATOM 1740 N N . LEU A 1 223 ? -57.021 40.002 35.331 1.00 52.00 223 LEU A N 1
ATOM 1741 C CA . LEU A 1 223 ? -58.110 40.418 34.437 1.00 52.00 223 LEU A CA 1
ATOM 1742 C C . LEU A 1 223 ? -59.435 40.742 35.160 1.00 52.00 223 LEU A C 1
ATOM 1744 O O . LEU A 1 223 ? -60.411 41.076 34.489 1.00 52.00 223 LEU A O 1
ATOM 1748 N N . ASN A 1 224 ? -59.481 40.639 36.493 1.00 44.81 224 ASN A N 1
ATOM 1749 C CA . ASN A 1 224 ? -60.674 40.810 37.333 1.00 44.81 224 ASN A CA 1
ATOM 1750 C C . ASN A 1 224 ? -60.363 41.720 38.527 1.00 44.81 224 ASN A C 1
ATOM 1752 O O . ASN A 1 224 ? -61.240 42.528 38.901 1.00 44.81 224 ASN A O 1
#

Sequence (224 aa):
MDKSSALEYINQMFPTEASLSGVEPLMQKIHSEIRRVDAGILAAVRQQSNSGTKAKEDLAAATRAVEELMYKIREIKTKAEQSETMVQEICRDIKKLDFAKKHITTTITALHRLTMLVSAVEQLQVMASKRQYKEASAQLEGYSKITELREKFKNIKQILKSHVFSDFSSLGTGKESEETNLLQQLSDACLVVDALEPSVREELVNNFAAGSLLLMSRSLKELN

Foldseek 3Di:
DPPPVVVVVVCVQQVDPVSVVCVVVVVVVVVVVVVVVVVVVVVVVVVVVVVVVVVVVVVVVVVVVVVVVVVVVVVVVVVVVVVVVVVVVVVVVVVVVVVVVVVVVVVVVVVVVVVVVVVLVVVLVVCVVVVVVVVNVVSVVVCVVVVVVVVVVVVVLVVLLVVLLVLLLCPPVDDPVCVVVSVVVNVVSVVSVVVHDVVSVVVSVVVNVVSVVVVVVVVVVVVD

Organism: NCBI:txid2094558